Protein AF-A0A965EZE7-F1 (afdb_monomer)

Radius of gyration: 22.86 Å; Cα contacts (8 Å, |Δi|>4): 472; chains: 1; bounding box: 51×42×62 Å

Structure (mmCIF, N/CA/C/O backbone):
data_AF-A0A965EZE7-F1
#
_entry.id   AF-A0A965EZE7-F1
#
loop_
_atom_site.group_PDB
_atom_site.id
_atom_site.type_symbol
_atom_site.label_atom_id
_atom_site.label_alt_id
_atom_site.label_comp_id
_atom_site.label_asym_id
_atom_site.label_entity_id
_atom_site.label_seq_id
_atom_site.pdbx_PDB_ins_code
_atom_site.Cartn_x
_atom_site.Cartn_y
_atom_site.Cartn_z
_atom_site.occupancy
_atom_site.B_iso_or_equiv
_atom_site.auth_seq_id
_atom_site.auth_comp_id
_atom_site.auth_asym_id
_atom_site.auth_atom_id
_atom_site.pdbx_PDB_model_num
ATOM 1 N N . MET A 1 1 ? -30.183 -5.013 -21.263 1.00 55.22 1 MET A N 1
ATOM 2 C CA . MET A 1 1 ? -29.174 -6.096 -21.188 1.00 55.22 1 MET A CA 1
ATOM 3 C C . MET A 1 1 ? -27.905 -5.641 -21.892 1.00 55.22 1 MET A C 1
ATOM 5 O O . MET A 1 1 ? -28.008 -4.888 -22.852 1.00 55.22 1 MET A O 1
ATOM 9 N N . SER A 1 2 ? -26.733 -6.049 -21.399 1.00 70.88 2 SER A N 1
ATOM 10 C CA . SER A 1 2 ? -25.440 -5.760 -22.037 1.00 70.88 2 SER A CA 1
ATOM 11 C C . SER A 1 2 ? -25.379 -6.354 -23.449 1.00 70.88 2 SER A C 1
ATOM 13 O O . SER A 1 2 ? -25.877 -7.459 -23.657 1.00 70.88 2 SER A O 1
ATOM 15 N N . ARG A 1 3 ? -24.732 -5.670 -24.405 1.00 65.75 3 ARG A N 1
ATOM 16 C CA . ARG A 1 3 ? -24.494 -6.216 -25.759 1.00 65.75 3 ARG A CA 1
ATOM 17 C C . ARG A 1 3 ? -23.631 -7.486 -25.733 1.00 65.75 3 ARG A C 1
ATOM 19 O O . ARG A 1 3 ? -23.737 -8.304 -26.636 1.00 65.75 3 ARG A O 1
ATOM 26 N N . TYR A 1 4 ? -22.851 -7.684 -24.669 1.00 72.44 4 TYR A N 1
ATOM 27 C CA . TYR A 1 4 ? -22.053 -8.892 -24.448 1.00 72.44 4 TYR A CA 1
ATOM 28 C C . TYR A 1 4 ? -22.882 -10.111 -24.012 1.00 72.44 4 TYR A C 1
ATOM 30 O O . TYR A 1 4 ? -22.380 -11.226 -24.066 1.00 72.44 4 TYR A O 1
ATOM 38 N N . ALA A 1 5 ? -24.148 -9.935 -23.610 1.00 73.81 5 ALA A N 1
ATOM 39 C CA . ALA A 1 5 ? -24.995 -11.036 -23.135 1.00 73.81 5 ALA A CA 1
ATOM 40 C C . ALA A 1 5 ? -25.358 -12.061 -24.227 1.00 73.81 5 ALA A C 1
ATOM 42 O O . ALA A 1 5 ? -25.805 -13.155 -23.903 1.00 73.81 5 ALA A O 1
ATOM 43 N N . ALA A 1 6 ? -25.180 -11.707 -25.503 1.00 82.31 6 ALA A N 1
ATOM 44 C CA . ALA A 1 6 ? -25.389 -12.613 -26.630 1.00 82.31 6 ALA A CA 1
ATOM 45 C C . ALA A 1 6 ? -24.160 -13.489 -26.944 1.00 82.31 6 ALA A C 1
ATOM 47 O O . ALA A 1 6 ? -24.273 -14.407 -27.752 1.00 82.31 6 ALA A O 1
ATOM 48 N N . LEU A 1 7 ? -23.000 -13.207 -26.336 1.00 80.31 7 LEU A N 1
ATOM 49 C CA . LEU A 1 7 ? -21.7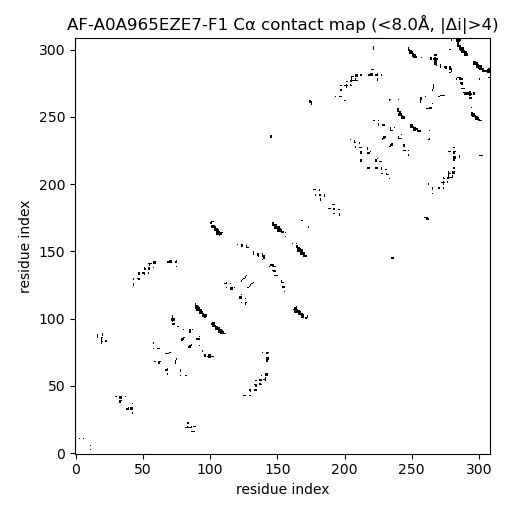67 -13.955 -26.571 1.00 80.31 7 LEU A CA 1
ATOM 50 C C . LEU A 1 7 ? -21.698 -15.191 -25.671 1.00 80.31 7 LEU A C 1
ATOM 52 O O . LEU A 1 7 ? -22.051 -15.154 -24.491 1.00 80.31 7 LEU A O 1
ATOM 56 N N . SER A 1 8 ? -21.184 -16.286 -26.221 1.00 87.00 8 SER A N 1
ATOM 57 C CA . SER A 1 8 ? -20.878 -17.495 -25.464 1.00 87.00 8 SER A CA 1
ATOM 58 C C . SER A 1 8 ? -19.695 -17.283 -24.513 1.00 87.00 8 SER A C 1
ATOM 60 O O . SER A 1 8 ? -18.849 -16.406 -24.700 1.00 87.00 8 SER A O 1
ATOM 62 N N . ARG A 1 9 ? -19.565 -18.159 -23.509 1.00 85.50 9 ARG A N 1
ATOM 63 C CA . ARG A 1 9 ? -18.417 -18.160 -22.586 1.00 85.50 9 ARG A CA 1
ATOM 64 C C . ARG A 1 9 ? -17.074 -18.258 -23.320 1.00 85.50 9 ARG A C 1
ATOM 66 O O . ARG A 1 9 ? -16.115 -17.620 -22.902 1.00 85.50 9 ARG A O 1
ATOM 73 N N . THR A 1 10 ? -16.997 -19.041 -24.396 1.00 87.50 10 THR A N 1
ATOM 74 C CA . THR A 1 10 ? -15.769 -19.205 -25.191 1.00 87.50 10 THR A CA 1
ATOM 75 C C . THR A 1 10 ? -15.407 -17.931 -25.947 1.00 87.50 10 THR A C 1
ATOM 77 O O . THR A 1 10 ? -14.231 -17.583 -26.017 1.00 87.50 10 THR A O 1
ATOM 80 N N . GLU A 1 11 ? -16.394 -17.216 -26.486 1.00 78.81 11 GLU A N 1
ATOM 81 C CA . GLU A 1 11 ? -16.169 -15.922 -27.142 1.00 78.81 11 GLU A CA 1
ATOM 82 C C . GLU A 1 11 ? -15.739 -14.862 -26.129 1.00 78.81 11 GLU A C 1
ATOM 84 O O . GLU A 1 11 ? -14.758 -14.162 -26.361 1.00 78.81 11 GLU A O 1
ATOM 89 N N . LEU A 1 12 ? -16.395 -14.805 -24.966 1.00 77.56 12 LEU A N 1
ATOM 90 C CA . LEU A 1 12 ? -16.017 -13.898 -23.881 1.00 77.56 12 LEU A CA 1
ATOM 91 C C . LEU A 1 12 ? -14.602 -14.182 -23.358 1.00 77.56 12 LEU A C 1
ATOM 93 O O . LEU A 1 12 ? -13.835 -13.247 -23.166 1.00 77.56 12 LEU A O 1
ATOM 97 N N . ALA A 1 13 ? -14.219 -15.451 -23.190 1.00 79.00 13 ALA A N 1
ATOM 98 C CA . ALA A 1 13 ? -12.878 -15.826 -22.732 1.00 79.00 13 ALA A CA 1
ATOM 99 C C . ALA A 1 13 ? -11.763 -15.420 -23.711 1.00 79.00 13 ALA A C 1
ATOM 101 O O . ALA A 1 13 ? -10.637 -15.190 -23.284 1.00 79.00 13 ALA A O 1
ATOM 102 N N . ARG A 1 14 ? -12.070 -15.322 -25.011 1.00 80.00 14 ARG A N 1
ATOM 103 C CA . ARG A 1 14 ? -11.142 -14.803 -26.030 1.00 80.00 14 ARG A CA 1
ATOM 104 C C . ARG A 1 14 ? -11.152 -13.278 -26.098 1.00 80.00 14 ARG A C 1
ATOM 106 O O . ARG A 1 14 ? -10.114 -12.680 -26.328 1.00 80.00 14 ARG A O 1
ATOM 113 N N . LEU A 1 15 ? -12.317 -12.661 -25.908 1.00 74.31 15 LEU A N 1
ATOM 114 C CA . LEU A 1 15 ? -12.505 -11.219 -26.046 1.00 74.31 15 LEU A CA 1
ATOM 115 C C . LEU A 1 15 ? -11.990 -10.428 -24.839 1.00 74.31 15 LEU A C 1
ATOM 117 O O . LEU A 1 15 ? -11.438 -9.350 -25.016 1.00 74.31 15 LEU A O 1
ATOM 121 N N . VAL A 1 16 ? -12.175 -10.933 -23.617 1.00 77.19 16 VAL A N 1
ATOM 122 C CA . VAL A 1 16 ? -11.782 -10.220 -22.389 1.00 77.19 16 VAL A CA 1
ATOM 123 C C . VAL A 1 16 ? -10.292 -9.850 -22.380 1.00 77.19 16 VAL A C 1
ATOM 125 O O . VAL A 1 16 ? -10.008 -8.679 -22.142 1.00 77.19 16 VAL A O 1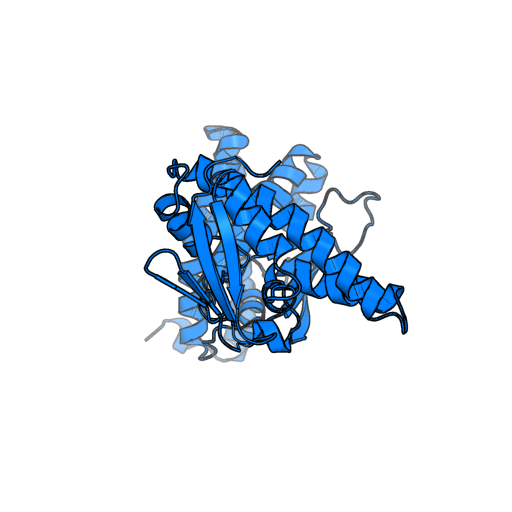
ATOM 128 N N . PRO A 1 17 ? -9.346 -10.756 -22.697 1.00 76.12 17 PRO A N 1
ATOM 129 C CA . PRO A 1 17 ? -7.930 -10.397 -22.771 1.00 76.12 17 PRO A CA 1
ATOM 130 C C . PRO A 1 17 ? -7.639 -9.273 -23.783 1.00 76.12 17 PRO A C 1
ATOM 132 O O . PRO A 1 17 ? -6.881 -8.357 -23.487 1.00 76.12 17 PRO A O 1
ATOM 135 N N . GLU A 1 18 ? -8.284 -9.289 -24.955 1.00 74.81 18 GLU A N 1
ATOM 136 C CA . GLU A 1 18 ? -8.152 -8.216 -25.957 1.00 74.81 18 GLU A CA 1
ATOM 137 C C . GLU A 1 18 ? -8.714 -6.878 -25.450 1.00 74.81 18 GLU A C 1
ATOM 139 O O . GLU A 1 18 ? -8.115 -5.827 -25.665 1.00 74.81 18 GLU A O 1
ATOM 144 N N . LEU A 1 19 ? -9.839 -6.899 -24.728 1.00 68.62 19 LEU A N 1
ATOM 145 C CA . LEU A 1 19 ? -10.418 -5.695 -24.125 1.00 68.62 19 LEU A CA 1
ATOM 146 C C . LEU A 1 19 ? -9.533 -5.100 -23.024 1.00 68.62 19 LEU A C 1
ATOM 148 O O . LEU A 1 19 ? -9.478 -3.878 -22.901 1.00 68.62 19 LEU A O 1
ATOM 152 N N . LEU A 1 20 ? -8.842 -5.936 -22.246 1.00 68.81 20 LEU A N 1
ATOM 153 C CA . LEU A 1 20 ? -7.874 -5.468 -21.252 1.00 68.81 20 LEU A CA 1
ATOM 154 C C . LEU A 1 20 ? -6.649 -4.848 -21.935 1.00 68.81 20 LEU A C 1
ATOM 156 O O . LEU A 1 20 ? -6.227 -3.754 -21.570 1.00 68.81 20 LEU A O 1
ATOM 160 N N . LEU A 1 21 ? -6.130 -5.497 -22.984 1.00 71.31 21 LEU A N 1
ATOM 161 C CA . LEU A 1 21 ? -4.988 -4.991 -23.749 1.00 71.31 21 LEU A CA 1
ATOM 162 C C . LEU A 1 21 ? -5.263 -3.617 -24.380 1.00 71.31 21 LEU A C 1
ATOM 164 O O . LEU A 1 21 ? -4.357 -2.790 -24.458 1.00 71.31 21 LEU A O 1
ATOM 168 N N . ILE A 1 22 ? -6.506 -3.336 -24.787 1.00 68.38 22 ILE A N 1
ATOM 169 C CA . ILE A 1 22 ? -6.882 -2.031 -25.354 1.00 68.38 22 ILE A CA 1
ATOM 170 C C . ILE A 1 22 ? -6.567 -0.868 -24.403 1.00 68.38 22 ILE A C 1
ATOM 172 O O . ILE A 1 22 ? -6.184 0.189 -24.896 1.00 68.38 22 ILE A O 1
ATOM 176 N N . GLY A 1 23 ? -6.651 -1.043 -23.079 1.00 67.25 23 GLY A N 1
ATOM 177 C CA . GLY A 1 23 ? -6.252 0.010 -22.136 1.00 67.25 23 GLY A CA 1
ATOM 178 C C . GLY A 1 23 ? -4.789 0.424 -22.299 1.00 67.25 23 GLY A C 1
ATOM 179 O O . GLY A 1 23 ? -4.493 1.606 -22.409 1.00 67.25 23 GLY A O 1
ATOM 180 N N . GLN A 1 24 ? -3.889 -0.549 -22.452 1.00 71.69 24 GLN A N 1
ATOM 181 C CA . GLN A 1 24 ? -2.468 -0.293 -22.720 1.00 71.69 24 GLN A CA 1
ATOM 182 C C . GLN A 1 24 ? -2.241 0.322 -24.111 1.00 71.69 24 GLN A C 1
ATOM 184 O O . GLN A 1 24 ? -1.371 1.172 -24.303 1.00 71.69 24 GLN A O 1
ATOM 189 N N . LEU A 1 25 ? -3.029 -0.093 -25.110 1.00 68.25 25 LEU A N 1
ATOM 190 C CA . LEU A 1 25 ? -2.928 0.455 -26.466 1.00 68.25 25 LEU A CA 1
ATOM 191 C C . LEU A 1 25 ? -3.379 1.919 -26.544 1.00 68.25 25 LEU A C 1
ATOM 193 O O . LEU A 1 25 ? -2.830 2.665 -27.357 1.00 68.25 25 LEU A O 1
ATOM 197 N N . ILE A 1 26 ? -4.340 2.333 -25.711 1.00 70.94 26 ILE A N 1
ATOM 198 C CA . ILE A 1 26 ? -4.765 3.734 -25.601 1.00 70.94 26 ILE A CA 1
ATOM 199 C C . ILE A 1 26 ? -3.570 4.593 -25.187 1.00 70.94 26 ILE A C 1
ATOM 201 O O . ILE A 1 26 ? -3.202 5.491 -25.947 1.00 70.94 26 ILE A O 1
ATOM 205 N N . ASP A 1 27 ? -2.891 4.248 -24.094 1.00 69.19 27 ASP A N 1
ATOM 206 C CA . ASP A 1 27 ? -1.710 4.979 -23.622 1.00 69.19 27 ASP A CA 1
ATOM 207 C C . ASP A 1 27 ? -0.595 4.997 -24.659 1.00 69.19 27 ASP A C 1
ATOM 209 O O . ASP A 1 27 ? -0.057 6.056 -24.993 1.00 69.19 27 ASP A O 1
ATOM 213 N N . ARG A 1 28 ? -0.290 3.840 -25.257 1.00 70.62 28 ARG A N 1
ATOM 214 C CA . ARG A 1 28 ? 0.741 3.747 -26.299 1.00 70.62 28 ARG A CA 1
ATOM 215 C C . ARG A 1 28 ? 0.434 4.643 -27.500 1.00 70.62 28 ARG A C 1
ATOM 217 O O . ARG A 1 28 ? 1.351 5.174 -28.124 1.00 70.62 28 ARG A O 1
ATOM 224 N N . SER A 1 29 ? -0.845 4.810 -27.829 1.00 71.69 29 SER A N 1
ATOM 225 C CA . SER A 1 29 ? -1.285 5.678 -28.920 1.00 71.69 29 SER A CA 1
ATOM 226 C C . SER A 1 29 ? -1.371 7.159 -28.532 1.00 71.69 29 SER A C 1
ATOM 228 O O . SER A 1 29 ? -1.231 8.008 -29.411 1.00 71.69 29 SER A O 1
ATOM 230 N N . GLY A 1 30 ? -1.587 7.471 -27.248 1.00 66.25 30 GLY A N 1
ATOM 231 C CA . GLY A 1 30 ? -1.870 8.815 -26.738 1.00 66.25 30 GLY A CA 1
ATOM 232 C C . GLY A 1 30 ? -0.659 9.551 -26.162 1.00 66.25 30 GLY A C 1
ATOM 233 O O . GLY A 1 30 ? -0.454 10.727 -26.464 1.00 66.25 30 GLY A O 1
ATOM 234 N N . MET A 1 31 ? 0.190 8.866 -25.390 1.00 77.25 31 MET A N 1
ATOM 235 C CA . MET A 1 31 ? 1.243 9.501 -24.585 1.00 77.25 31 MET A CA 1
ATOM 236 C C . MET A 1 31 ? 2.295 10.227 -25.433 1.00 77.25 31 MET A C 1
ATOM 238 O O . MET A 1 31 ? 2.795 11.277 -25.031 1.00 77.25 31 MET A O 1
ATOM 242 N N . ALA A 1 32 ? 2.585 9.745 -26.646 1.00 73.50 32 ALA A N 1
ATOM 243 C CA . ALA A 1 32 ? 3.480 10.438 -27.577 1.00 73.50 32 ALA A CA 1
ATOM 244 C C . ALA A 1 32 ? 2.959 11.835 -27.973 1.00 73.50 32 ALA A C 1
ATOM 246 O O . ALA A 1 32 ? 3.742 12.782 -28.076 1.00 73.50 32 ALA A O 1
ATOM 247 N N . TRP A 1 33 ? 1.640 11.990 -28.135 1.00 74.25 33 TRP A N 1
ATOM 248 C CA . TRP A 1 33 ? 1.015 13.284 -28.424 1.00 74.25 33 TRP A CA 1
ATOM 249 C C . TRP A 1 33 ? 1.017 14.198 -27.197 1.00 74.25 33 TRP A C 1
ATOM 251 O O . TRP A 1 33 ? 1.256 15.397 -27.338 1.00 74.25 33 TRP A O 1
ATOM 261 N N . CYS A 1 34 ? 0.836 13.643 -25.992 1.00 67.75 34 CYS A N 1
ATOM 262 C CA . CYS A 1 34 ? 0.983 14.388 -24.738 1.00 67.75 34 CYS A CA 1
ATOM 263 C C . CYS A 1 34 ? 2.410 14.927 -24.571 1.00 67.75 34 CYS A C 1
ATOM 265 O O . CYS A 1 34 ? 2.579 16.104 -24.261 1.00 67.75 34 CYS A O 1
ATOM 267 N N . ILE A 1 35 ? 3.434 14.113 -24.857 1.00 78.88 35 ILE A N 1
ATOM 268 C CA . ILE A 1 35 ? 4.835 14.562 -24.859 1.00 78.88 35 ILE A CA 1
ATOM 269 C C . ILE A 1 35 ? 5.031 15.691 -25.873 1.00 78.88 35 ILE A C 1
ATOM 271 O O . ILE A 1 35 ? 5.635 16.708 -25.538 1.00 78.88 35 ILE A O 1
ATOM 275 N N . GLN A 1 36 ? 4.528 15.533 -27.102 1.00 78.00 36 GLN A N 1
ATOM 276 C CA . GLN A 1 36 ? 4.680 16.546 -28.149 1.00 78.00 36 GLN A CA 1
ATOM 277 C C . GLN A 1 36 ? 4.030 17.884 -27.766 1.00 78.00 36 GLN A C 1
ATOM 279 O O . GLN A 1 36 ? 4.588 18.939 -28.064 1.00 78.00 36 GLN A O 1
ATOM 284 N N . ALA A 1 37 ? 2.856 17.847 -27.134 1.00 78.00 37 ALA A N 1
ATOM 285 C CA . ALA A 1 37 ? 2.086 19.040 -26.800 1.00 78.00 37 ALA A CA 1
ATOM 286 C C . ALA A 1 37 ? 2.532 19.713 -25.491 1.00 78.00 37 ALA A C 1
ATOM 288 O O . ALA A 1 37 ? 2.525 20.941 -25.410 1.00 78.00 37 ALA A O 1
ATOM 289 N N . PHE A 1 38 ? 2.907 18.928 -24.477 1.00 82.12 38 PHE A N 1
ATOM 290 C CA . PHE A 1 38 ? 3.070 19.405 -23.096 1.00 82.12 38 PHE A CA 1
ATOM 291 C C . PHE A 1 38 ? 4.427 19.059 -22.467 1.00 82.12 38 PHE A C 1
ATOM 293 O O . PHE A 1 38 ? 4.746 19.537 -21.380 1.00 82.12 38 PHE A O 1
ATOM 300 N N . GLY A 1 39 ? 5.253 18.266 -23.148 1.00 87.31 39 GLY A N 1
ATOM 301 C CA . GLY A 1 39 ? 6.518 17.774 -22.617 1.00 87.31 39 GLY A CA 1
ATOM 302 C C . GLY A 1 39 ? 6.360 16.539 -21.726 1.00 87.31 39 GLY A C 1
ATOM 303 O O . GLY A 1 39 ? 5.263 16.102 -21.380 1.00 87.31 39 GLY A O 1
ATOM 304 N N . ARG A 1 40 ? 7.501 15.942 -21.371 1.00 86.88 40 ARG A N 1
ATOM 305 C CA . ARG A 1 40 ? 7.574 14.661 -20.651 1.00 86.88 40 ARG A CA 1
ATOM 306 C C . ARG A 1 40 ? 6.983 14.734 -19.242 1.00 86.88 40 ARG A C 1
ATOM 308 O O . ARG A 1 40 ? 6.231 13.847 -18.863 1.00 86.88 40 ARG A O 1
ATOM 315 N N . ASP A 1 41 ? 7.331 15.767 -18.481 1.00 84.81 41 ASP A N 1
ATOM 316 C CA . ASP A 1 41 ? 6.941 15.866 -17.069 1.00 84.81 41 ASP A CA 1
ATOM 317 C C . ASP A 1 41 ? 5.419 16.009 -16.919 1.00 84.81 41 ASP A C 1
ATOM 319 O O . ASP A 1 41 ? 4.820 15.390 -16.041 1.00 84.81 41 ASP A O 1
ATOM 323 N N . GLU A 1 42 ? 4.775 16.755 -17.820 1.00 82.25 42 GLU A N 1
ATOM 324 C CA . GLU A 1 42 ? 3.318 16.895 -17.806 1.00 82.25 42 GLU A CA 1
ATOM 325 C C . GLU A 1 42 ? 2.617 15.633 -18.324 1.00 82.25 42 GLU A C 1
ATOM 327 O O . GLU A 1 42 ? 1.588 15.249 -17.779 1.00 82.25 42 GLU A O 1
ATOM 332 N N . MET A 1 43 ? 3.198 14.922 -19.299 1.00 87.75 43 MET A N 1
ATOM 333 C CA . MET A 1 43 ? 2.702 13.596 -19.693 1.00 87.75 43 MET A CA 1
ATOM 334 C C . MET A 1 43 ? 2.698 12.615 -18.509 1.00 87.75 43 MET A C 1
ATOM 336 O O . MET A 1 43 ? 1.701 11.928 -18.307 1.00 87.75 43 MET A O 1
ATOM 340 N N . VAL A 1 44 ? 3.752 12.599 -17.683 1.00 82.69 44 VAL A N 1
ATOM 341 C CA . VAL A 1 44 ? 3.803 11.759 -16.470 1.00 82.69 44 VAL A CA 1
ATOM 342 C C . VAL A 1 44 ? 2.673 12.117 -15.502 1.00 82.69 44 VAL A C 1
ATOM 344 O O . VAL A 1 44 ? 2.022 11.224 -14.965 1.00 82.69 44 VAL A O 1
ATOM 347 N N . ARG A 1 45 ? 2.392 13.410 -15.299 1.00 76.38 45 ARG A N 1
ATOM 348 C CA . ARG A 1 45 ? 1.282 13.852 -14.439 1.00 76.38 45 ARG A CA 1
ATOM 349 C C . ARG A 1 45 ? -0.081 13.439 -14.984 1.00 76.38 45 ARG A C 1
ATOM 351 O O . ARG A 1 45 ? -0.897 12.941 -14.215 1.00 76.38 45 ARG A O 1
ATOM 358 N N . ILE A 1 46 ? -0.297 13.594 -16.291 1.00 76.75 46 ILE A N 1
ATOM 359 C CA . ILE A 1 46 ? -1.518 13.139 -16.969 1.00 76.75 46 ILE A CA 1
ATOM 360 C C . ILE A 1 46 ? -1.712 11.636 -16.749 1.00 76.75 46 ILE A C 1
ATOM 362 O O . ILE A 1 46 ? -2.796 11.225 -16.347 1.00 76.75 46 ILE A O 1
ATOM 366 N N . ALA A 1 47 ? -0.658 10.834 -16.930 1.00 74.94 47 ALA A N 1
ATOM 367 C CA . ALA A 1 47 ? -0.717 9.393 -16.703 1.00 74.94 47 ALA A CA 1
ATOM 368 C C . ALA A 1 47 ? -1.064 9.053 -15.240 1.00 74.94 47 ALA A C 1
ATOM 370 O O . ALA A 1 47 ? -1.941 8.229 -14.996 1.00 74.94 47 ALA A O 1
ATOM 371 N N . ILE A 1 48 ? -0.446 9.719 -14.256 1.00 75.06 48 ILE A N 1
ATOM 372 C CA . ILE A 1 48 ? -0.783 9.526 -12.834 1.00 75.06 48 ILE A CA 1
ATOM 373 C C . ILE A 1 48 ? -2.266 9.827 -12.579 1.00 75.06 48 ILE A C 1
ATOM 375 O O . ILE A 1 48 ? -2.949 9.043 -11.924 1.00 75.06 48 ILE A O 1
ATOM 379 N N . GLU A 1 49 ? -2.772 10.956 -13.080 1.00 75.31 49 GLU A N 1
ATOM 380 C CA . GLU A 1 49 ? -4.161 11.378 -12.873 1.00 75.31 49 GLU A CA 1
ATOM 381 C C . GLU A 1 49 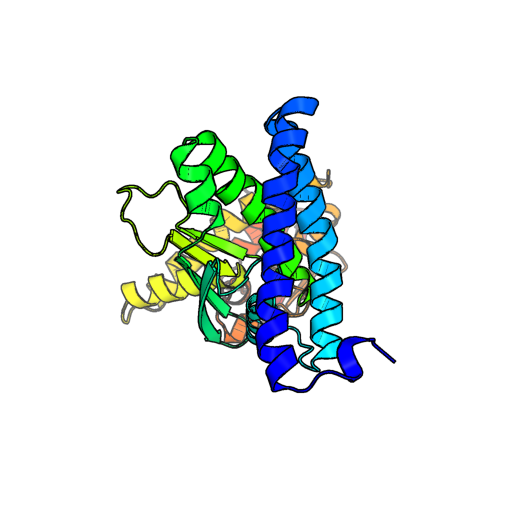? -5.163 10.425 -13.549 1.00 75.31 49 GLU A C 1
ATOM 383 O O . GLU A 1 49 ? -6.174 10.060 -12.941 1.00 75.31 49 GLU A O 1
ATOM 388 N N . GLU A 1 50 ? -4.874 9.987 -14.776 1.00 76.88 50 GLU A N 1
ATOM 389 C CA . GLU A 1 50 ? -5.689 9.035 -15.534 1.00 76.88 50 GLU A CA 1
ATOM 390 C C . GLU A 1 50 ? -5.803 7.687 -14.817 1.00 76.88 50 GLU A C 1
ATOM 392 O O . GLU A 1 50 ? -6.913 7.205 -14.550 1.00 76.88 50 GLU A O 1
ATOM 397 N N . TRP A 1 51 ? -4.665 7.093 -14.465 1.00 77.25 51 TRP A N 1
ATOM 398 C CA . TRP A 1 51 ? -4.624 5.777 -13.842 1.00 77.25 51 TRP A CA 1
ATOM 399 C C . TRP A 1 51 ? -5.157 5.820 -12.410 1.00 77.25 51 TRP A C 1
ATOM 401 O O . TRP A 1 51 ? -6.132 5.135 -12.102 1.00 77.25 51 TRP A O 1
ATOM 411 N N . ALA A 1 52 ? -4.640 6.698 -11.546 1.00 71.31 52 ALA A N 1
ATOM 412 C CA . ALA A 1 52 ? -5.103 6.778 -10.160 1.00 71.31 52 ALA A CA 1
ATOM 413 C C . ALA A 1 52 ? -6.586 7.186 -10.046 1.00 71.31 52 ALA A C 1
ATOM 415 O O . ALA A 1 52 ? -7.279 6.768 -9.113 1.00 71.31 52 ALA A O 1
ATOM 416 N N . GLY A 1 53 ? -7.100 7.981 -10.992 1.00 68.44 53 GLY A N 1
ATOM 417 C CA . GLY A 1 53 ? -8.509 8.367 -11.046 1.00 68.44 53 GLY A CA 1
ATOM 418 C C . GLY A 1 53 ? -9.436 7.249 -11.533 1.00 68.44 53 GLY A C 1
ATOM 419 O O . GLY A 1 53 ? -10.562 7.113 -11.040 1.00 68.44 53 GLY A O 1
ATOM 420 N N . SER A 1 54 ? -8.981 6.431 -12.485 1.00 69.88 54 SER A N 1
ATOM 421 C CA . SER A 1 54 ? -9.787 5.362 -13.083 1.00 69.88 54 SER A CA 1
ATOM 422 C C . SER A 1 54 ? -9.753 4.058 -12.277 1.00 69.88 54 SER A C 1
ATOM 424 O O . SER A 1 54 ? -10.813 3.429 -12.128 1.00 69.88 54 SER A O 1
ATOM 426 N N . SER A 1 55 ? -8.609 3.703 -11.673 1.00 77.62 55 SER A N 1
ATOM 427 C CA . SER A 1 55 ? -8.403 2.454 -10.922 1.00 77.62 55 SER A CA 1
ATOM 428 C C . SER A 1 55 ? -9.488 2.141 -9.898 1.00 77.62 55 SER A C 1
ATOM 430 O O . SER A 1 55 ? -10.090 1.060 -9.947 1.00 77.62 55 SER A O 1
ATOM 432 N N . PRO A 1 56 ? -9.873 3.075 -9.011 1.00 73.06 56 PRO A N 1
ATOM 433 C CA . PRO A 1 56 ? -10.881 2.774 -8.005 1.00 73.06 56 PRO A CA 1
ATOM 434 C C . PRO A 1 56 ? -12.281 2.538 -8.579 1.00 73.06 56 PRO A C 1
ATOM 436 O O . PRO A 1 56 ? -13.127 1.903 -7.937 1.00 73.06 56 PRO A O 1
ATOM 439 N N . ILE A 1 57 ? -12.562 3.074 -9.769 1.00 74.44 57 ILE A N 1
ATOM 440 C CA . ILE A 1 57 ? -13.872 2.977 -10.412 1.00 74.44 57 ILE A CA 1
ATOM 441 C C . ILE A 1 57 ? -14.053 1.585 -11.004 1.00 74.44 57 ILE A C 1
ATOM 443 O O . ILE A 1 57 ? -15.067 0.933 -10.726 1.00 74.44 57 ILE A O 1
ATOM 447 N N . TYR A 1 58 ? -13.103 1.129 -11.821 1.00 73.44 58 TYR A N 1
ATOM 448 C CA . TYR A 1 58 ? -13.234 -0.169 -12.470 1.00 73.44 58 TYR A CA 1
ATOM 449 C C . TYR A 1 58 ? -13.022 -1.324 -11.480 1.00 73.44 58 TYR A C 1
ATOM 451 O O . TYR A 1 58 ? -13.778 -2.294 -11.553 1.00 73.44 58 TYR A O 1
ATOM 459 N N . THR A 1 59 ? -12.144 -1.184 -10.475 1.00 82.69 59 THR A N 1
ATOM 460 C CA . THR A 1 59 ? -11.913 -2.215 -9.444 1.00 82.69 59 THR A CA 1
ATOM 461 C C . THR A 1 59 ? -13.191 -2.559 -8.682 1.00 82.69 59 THR A C 1
ATOM 463 O O . THR A 1 59 ? -13.612 -3.717 -8.651 1.00 82.69 59 THR A O 1
ATOM 466 N N . ARG A 1 60 ? -13.904 -1.555 -8.151 1.00 78.94 60 ARG A N 1
ATOM 467 C CA . ARG A 1 60 ? -15.172 -1.790 -7.433 1.00 78.94 60 ARG A CA 1
ATOM 468 C C . ARG A 1 60 ? -16.280 -2.332 -8.334 1.00 78.94 60 ARG A C 1
ATOM 470 O O . ARG A 1 60 ? -17.099 -3.138 -7.894 1.00 78.94 60 ARG A O 1
ATOM 477 N N . ARG A 1 61 ? -16.347 -1.882 -9.593 1.00 79.56 61 ARG A N 1
ATOM 478 C CA . ARG A 1 61 ? -17.339 -2.387 -10.559 1.00 79.56 61 ARG A CA 1
ATOM 479 C C . ARG A 1 61 ? -17.110 -3.862 -10.868 1.00 79.56 61 ARG A C 1
ATOM 481 O O . ARG A 1 61 ? -18.075 -4.618 -10.925 1.00 79.56 61 ARG A O 1
ATOM 488 N N . MET A 1 62 ? -15.854 -4.256 -11.036 1.00 85.56 62 MET A N 1
ATOM 489 C CA . MET A 1 62 ? -15.459 -5.623 -11.339 1.00 85.56 62 MET A CA 1
ATOM 490 C C . MET A 1 62 ? -15.713 -6.573 -10.167 1.00 85.56 62 MET A C 1
ATOM 492 O O . MET A 1 62 ? -16.321 -7.623 -10.369 1.00 85.56 62 MET A O 1
ATOM 496 N N . GLN A 1 63 ? -15.358 -6.162 -8.946 1.00 90.31 63 GLN A N 1
ATOM 497 C CA . GLN A 1 63 ? -15.662 -6.909 -7.719 1.00 90.31 63 GLN A CA 1
ATOM 498 C C . GLN A 1 63 ? -17.146 -7.247 -7.598 1.00 90.31 63 GLN A C 1
ATOM 500 O O . GLN A 1 63 ? -17.497 -8.413 -7.423 1.00 90.31 63 GLN A O 1
ATOM 505 N N . ARG A 1 64 ? -18.016 -6.246 -7.786 1.00 85.75 64 ARG A N 1
ATOM 506 C CA . ARG A 1 64 ? -19.478 -6.422 -7.790 1.00 85.75 64 ARG A CA 1
ATOM 507 C C . ARG A 1 64 ? -19.952 -7.339 -8.907 1.00 85.75 64 ARG A C 1
ATOM 509 O O . ARG A 1 64 ? -20.757 -8.236 -8.676 1.00 85.75 64 ARG A O 1
ATOM 516 N N . ALA A 1 65 ? -19.464 -7.111 -10.126 1.00 80.75 65 ALA A N 1
ATOM 517 C CA . ALA A 1 65 ? -19.893 -7.858 -11.306 1.00 80.75 65 ALA A CA 1
ATOM 518 C C . ALA A 1 65 ? -19.542 -9.351 -11.228 1.00 80.75 65 ALA A C 1
ATOM 520 O O . ALA A 1 65 ? -20.264 -10.177 -11.783 1.00 80.75 65 ALA A O 1
ATOM 521 N N . LEU A 1 66 ? -18.445 -9.690 -10.549 1.00 83.31 66 LEU A N 1
ATOM 522 C CA . LEU A 1 66 ? -17.933 -11.054 -10.420 1.00 83.31 66 LEU A CA 1
ATOM 523 C C . LEU A 1 66 ? -18.112 -11.635 -9.008 1.00 83.31 66 LEU A C 1
ATOM 525 O O . LEU A 1 66 ? -17.628 -12.733 -8.736 1.00 83.31 66 LEU A O 1
ATOM 529 N N . SER A 1 67 ? -18.798 -10.901 -8.127 1.00 90.75 67 SER A N 1
ATOM 530 C CA . SER A 1 67 ? -19.165 -11.309 -6.767 1.00 90.75 67 SER A CA 1
ATOM 531 C C . SER A 1 67 ? -17.983 -11.835 -5.944 1.00 90.75 67 SER A C 1
ATOM 533 O O . SER A 1 67 ? -18.048 -12.919 -5.366 1.00 90.75 67 SER A O 1
ATOM 535 N N . TYR A 1 68 ? -16.887 -11.073 -5.907 1.00 92.62 68 TYR A N 1
ATOM 536 C CA . TYR A 1 68 ? -15.715 -11.379 -5.072 1.00 92.62 68 TYR A CA 1
ATOM 537 C C . TYR A 1 68 ? -15.328 -10.233 -4.131 1.00 92.62 68 TYR A C 1
ATOM 539 O O . TYR A 1 68 ? -14.177 -10.133 -3.735 1.00 92.62 68 TYR A O 1
ATOM 547 N N . GLU A 1 69 ? -16.275 -9.359 -3.798 1.00 94.75 69 GLU A N 1
ATOM 548 C CA . GLU A 1 69 ? -16.067 -8.254 -2.856 1.00 94.75 69 GLU A CA 1
ATOM 549 C C . GLU A 1 69 ? -15.524 -8.755 -1.503 1.00 94.75 69 GLU A C 1
ATOM 551 O O . GLU A 1 69 ? -15.968 -9.780 -0.982 1.00 94.75 69 GLU A O 1
ATOM 556 N N . GLY A 1 70 ? -14.579 -8.010 -0.933 1.00 91.94 70 GLY A N 1
ATOM 557 C CA . GLY A 1 70 ? -13.861 -8.343 0.297 1.00 91.94 70 GLY A CA 1
ATOM 558 C C . GLY A 1 70 ? -12.916 -7.208 0.695 1.00 91.94 70 GLY A C 1
ATOM 559 O O . GLY A 1 70 ? -12.899 -6.163 0.045 1.00 91.94 70 GLY A O 1
ATOM 560 N N . ASP A 1 71 ? -12.150 -7.395 1.769 1.00 91.00 71 ASP A N 1
ATOM 561 C CA . ASP A 1 71 ? -11.266 -6.367 2.337 1.00 91.00 71 ASP A CA 1
ATOM 562 C C . ASP A 1 71 ? -9.799 -6.802 2.450 1.00 91.00 71 ASP A C 1
ATOM 564 O O . ASP A 1 71 ? -8.979 -6.089 3.024 1.00 91.00 71 ASP A O 1
ATOM 568 N N . ASP A 1 72 ? -9.454 -7.962 1.906 1.00 83.19 72 ASP A N 1
ATOM 569 C CA . ASP A 1 72 ? -8.200 -8.655 2.174 1.00 83.19 72 ASP A CA 1
ATOM 570 C C . ASP A 1 72 ? -7.267 -8.720 0.949 1.00 83.19 72 ASP A C 1
ATOM 572 O O . ASP A 1 72 ? -7.626 -8.316 -0.163 1.00 83.19 72 ASP A O 1
ATOM 576 N N . VAL A 1 73 ? -6.039 -9.215 1.142 1.00 85.50 73 VAL A N 1
ATOM 577 C CA . VAL A 1 73 ? -5.035 -9.270 0.066 1.00 85.50 73 VAL A CA 1
ATOM 578 C C . VAL A 1 73 ? -5.453 -10.219 -1.054 1.00 85.50 73 VAL A C 1
ATOM 580 O O . VAL A 1 73 ? -5.145 -9.986 -2.219 1.00 85.50 73 VAL A O 1
ATOM 583 N N . ILE A 1 74 ? -6.215 -11.264 -0.723 1.00 92.50 74 ILE A N 1
ATOM 584 C CA . ILE A 1 74 ? -6.745 -12.225 -1.692 1.00 92.50 74 ILE A CA 1
ATOM 585 C C . ILE A 1 74 ? -7.707 -11.503 -2.639 1.00 92.50 74 ILE A C 1
ATOM 587 O O . ILE A 1 74 ? -7.656 -11.706 -3.854 1.00 92.50 74 ILE A O 1
ATOM 591 N N . THR A 1 75 ? -8.546 -10.617 -2.100 1.00 94.94 75 THR A N 1
ATOM 592 C CA . THR A 1 75 ? -9.463 -9.779 -2.875 1.00 94.94 75 THR A CA 1
ATOM 593 C C . THR A 1 75 ? -8.708 -8.790 -3.760 1.00 94.94 75 THR A C 1
ATOM 595 O O . THR A 1 75 ? -9.032 -8.668 -4.945 1.00 94.94 75 THR A O 1
ATOM 598 N N . ILE A 1 76 ? -7.676 -8.128 -3.221 1.00 94.06 76 ILE A N 1
ATOM 599 C CA . ILE A 1 76 ? -6.817 -7.204 -3.980 1.00 94.06 76 ILE A CA 1
ATOM 600 C C . ILE A 1 76 ? -6.142 -7.945 -5.139 1.00 94.06 76 ILE A C 1
ATOM 602 O O . ILE A 1 76 ? -6.271 -7.534 -6.290 1.00 94.06 76 ILE A O 1
ATOM 606 N N . PHE A 1 77 ? -5.501 -9.084 -4.873 1.00 94.25 77 PHE A N 1
ATOM 607 C CA . PHE A 1 77 ? -4.785 -9.871 -5.881 1.00 94.25 77 PHE A CA 1
ATOM 608 C C . PHE A 1 77 ? -5.716 -10.472 -6.926 1.00 94.25 77 PHE A C 1
ATOM 610 O O . PHE A 1 77 ? -5.364 -10.554 -8.101 1.00 94.25 77 PHE A O 1
ATOM 617 N N . LYS A 1 78 ? -6.928 -10.869 -6.536 1.00 91.44 78 LYS A N 1
ATOM 618 C CA . LYS A 1 78 ? -7.954 -11.292 -7.492 1.00 91.44 78 LYS A CA 1
ATOM 619 C C . LYS A 1 78 ? -8.418 -10.134 -8.376 1.00 91.44 78 LYS A C 1
ATOM 621 O O . LYS A 1 78 ? -8.701 -10.353 -9.548 1.00 91.44 78 LYS A O 1
ATOM 626 N N . GLY A 1 79 ? -8.474 -8.918 -7.830 1.00 91.25 79 GLY A N 1
ATOM 627 C CA . GLY A 1 79 ? -8.719 -7.698 -8.596 1.00 91.25 79 GLY A CA 1
ATOM 628 C C . GLY A 1 79 ? -7.607 -7.406 -9.596 1.00 91.25 79 GLY A C 1
ATOM 629 O O . GLY A 1 79 ? -7.904 -7.244 -10.774 1.00 91.25 79 GLY A O 1
ATOM 630 N N . LEU A 1 80 ? -6.348 -7.431 -9.147 1.00 90.50 80 LEU A N 1
ATOM 631 C CA . LEU A 1 80 ? -5.176 -7.190 -9.993 1.00 90.50 80 LEU A CA 1
ATOM 632 C C . LEU A 1 80 ? -5.088 -8.176 -11.165 1.00 90.50 80 LEU A C 1
ATOM 634 O O . LEU A 1 80 ? -4.777 -7.765 -12.270 1.00 90.50 80 LEU A O 1
ATOM 638 N N . GLN A 1 81 ? -5.451 -9.448 -10.981 1.00 86.38 81 GLN A N 1
ATOM 639 C CA . GLN A 1 81 ? -5.492 -10.441 -12.073 1.00 86.38 81 GLN A CA 1
ATOM 640 C C . GLN A 1 81 ? -6.472 -10.109 -13.212 1.00 86.38 81 GLN A C 1
ATOM 642 O O . GLN A 1 81 ? -6.419 -10.728 -14.274 1.00 86.38 81 GLN A O 1
ATOM 647 N N . LEU A 1 82 ? -7.410 -9.195 -12.974 1.00 82.25 82 LEU A N 1
ATOM 648 C CA . LEU A 1 82 ? -8.458 -8.808 -13.915 1.00 82.25 82 LEU A CA 1
ATOM 649 C C . LEU A 1 82 ? -8.382 -7.312 -14.265 1.00 82.25 82 LEU A C 1
ATOM 651 O O . LEU A 1 82 ? -9.264 -6.786 -14.944 1.00 82.25 82 LEU A O 1
ATOM 655 N N . ASP A 1 83 ? -7.350 -6.630 -13.773 1.00 86.75 83 ASP A N 1
ATOM 656 C CA . ASP A 1 83 ? -7.131 -5.203 -13.940 1.00 86.75 83 ASP A CA 1
ATOM 657 C C . ASP A 1 83 ? -6.708 -4.889 -15.381 1.00 86.75 83 ASP A C 1
ATOM 659 O O . ASP A 1 83 ? -5.956 -5.634 -16.013 1.00 86.75 83 ASP A O 1
ATOM 663 N N . ILE A 1 84 ? -7.175 -3.758 -15.907 1.00 78.56 84 ILE A N 1
ATOM 664 C CA . ILE A 1 84 ? -6.779 -3.266 -17.233 1.00 78.56 84 ILE A CA 1
ATOM 665 C C . ILE A 1 84 ? -5.290 -2.878 -17.284 1.00 78.56 84 ILE A C 1
ATOM 667 O O . ILE A 1 84 ? -4.675 -2.879 -18.350 1.00 78.56 84 ILE A O 1
ATOM 671 N N . GLY A 1 85 ? -4.700 -2.597 -16.121 1.00 84.06 85 GLY A N 1
ATOM 672 C CA . GLY A 1 85 ? -3.274 -2.408 -15.902 1.00 84.06 85 GLY A CA 1
ATOM 673 C C . GLY A 1 85 ? -2.467 -3.706 -15.847 1.00 84.06 85 GLY A C 1
ATOM 674 O O . GLY A 1 85 ? -1.250 -3.626 -15.867 1.00 84.06 85 GLY A O 1
ATOM 675 N N . ALA A 1 86 ? -3.095 -4.888 -15.821 1.00 87.75 86 ALA A N 1
ATOM 676 C CA . ALA A 1 86 ? -2.409 -6.185 -15.766 1.00 87.75 86 ALA A CA 1
ATOM 677 C C . ALA A 1 86 ? -2.863 -7.181 -16.863 1.00 87.75 86 ALA A C 1
ATOM 679 O O . ALA A 1 86 ? -3.170 -8.340 -16.560 1.00 87.75 86 ALA A O 1
ATOM 680 N N . PRO A 1 87 ? -2.920 -6.786 -18.154 1.00 82.50 87 PRO A N 1
ATOM 681 C CA . PRO A 1 87 ? -3.367 -7.690 -19.204 1.00 82.50 87 PRO A CA 1
ATOM 682 C C . PRO A 1 87 ? -2.359 -8.836 -19.400 1.00 82.50 87 PRO A C 1
ATOM 684 O O . PRO A 1 87 ? -1.178 -8.574 -19.644 1.00 82.50 87 PRO A O 1
ATOM 687 N N . PRO A 1 88 ? -2.799 -10.108 -19.379 1.00 83.75 88 PRO A N 1
ATOM 688 C CA . PRO A 1 88 ? -1.899 -11.264 -19.336 1.00 83.75 88 PRO A CA 1
ATOM 689 C C . PRO A 1 88 ? -1.093 -11.477 -20.625 1.00 83.75 88 PRO A C 1
ATOM 691 O O . PRO A 1 88 ? -0.090 -12.184 -20.607 1.00 83.75 88 PRO A O 1
ATOM 694 N N . GLN A 1 89 ? -1.505 -10.891 -21.759 1.00 80.25 89 GLN A N 1
ATOM 695 C CA . GLN A 1 89 ? -0.693 -10.919 -22.985 1.00 80.25 89 GLN A CA 1
ATOM 696 C C . GLN A 1 89 ? 0.475 -9.919 -22.962 1.00 80.25 89 GLN A C 1
ATOM 698 O O . GLN A 1 89 ? 1.333 -9.979 -23.839 1.00 80.25 89 GLN A O 1
ATOM 703 N N . PHE A 1 90 ? 0.495 -8.983 -22.009 1.00 84.38 90 PHE A N 1
ATOM 704 C CA . PHE A 1 90 ? 1.453 -7.874 -21.957 1.00 84.38 90 PHE A CA 1
ATOM 705 C C . PHE A 1 90 ? 2.240 -7.822 -20.642 1.00 84.38 90 PHE A C 1
ATOM 707 O O . PHE A 1 90 ? 3.355 -7.306 -20.606 1.00 84.38 90 PHE A O 1
ATOM 714 N N . MET A 1 91 ? 1.681 -8.360 -19.558 1.00 9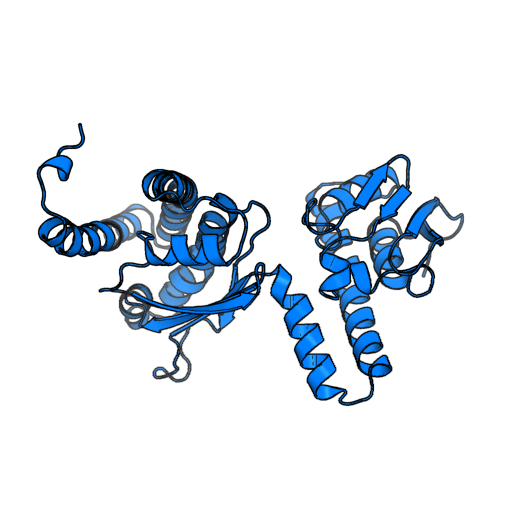1.06 91 MET A N 1
ATOM 715 C CA . MET A 1 91 ? 2.306 -8.414 -18.240 1.00 91.06 91 MET A CA 1
ATOM 716 C C . MET A 1 91 ? 2.150 -9.808 -17.636 1.00 91.06 91 MET A C 1
ATOM 718 O O . MET A 1 91 ? 1.092 -10.423 -17.747 1.00 91.06 91 MET A O 1
ATOM 722 N N . ASP A 1 92 ? 3.196 -10.291 -16.969 1.00 93.31 92 ASP A N 1
ATOM 723 C CA . ASP A 1 92 ? 3.207 -11.589 -16.291 1.00 93.31 92 ASP A CA 1
ATOM 724 C C . ASP A 1 92 ? 3.267 -11.396 -14.774 1.00 93.31 92 ASP A C 1
ATOM 726 O O . ASP A 1 92 ? 4.317 -11.567 -14.154 1.00 93.31 92 ASP A O 1
ATOM 730 N N . PHE A 1 93 ? 2.140 -10.982 -14.186 1.00 90.56 93 PHE A N 1
ATOM 731 C CA . PHE A 1 93 ? 2.003 -10.873 -12.736 1.00 90.56 93 PHE A CA 1
ATOM 732 C C . PHE A 1 93 ? 1.938 -12.258 -12.087 1.00 90.56 93 PHE A C 1
ATOM 734 O O . PHE A 1 93 ? 1.093 -13.100 -12.403 1.00 90.56 93 PHE A O 1
ATOM 741 N N . ARG A 1 94 ? 2.783 -12.449 -11.084 1.00 91.69 94 ARG A N 1
ATOM 742 C CA . ARG A 1 94 ? 2.830 -13.615 -10.212 1.00 91.69 94 ARG A CA 1
ATOM 743 C C . ARG A 1 94 ? 2.519 -13.170 -8.799 1.00 91.69 94 ARG A C 1
ATOM 745 O O . ARG A 1 94 ? 3.109 -12.208 -8.322 1.00 91.69 94 ARG A O 1
ATOM 752 N N . PHE A 1 95 ? 1.622 -13.882 -8.131 1.00 88.25 95 PHE A N 1
ATOM 753 C CA . PHE A 1 95 ? 1.146 -13.526 -6.799 1.00 88.25 95 PHE A CA 1
ATOM 754 C C . PHE A 1 95 ? 1.493 -14.627 -5.803 1.00 88.25 95 PHE A C 1
ATOM 756 O O . PHE A 1 95 ? 1.224 -15.803 -6.051 1.00 88.25 95 PHE A O 1
ATOM 763 N N . THR A 1 96 ? 2.015 -14.228 -4.651 1.00 85.25 96 THR A N 1
ATOM 764 C CA . THR A 1 96 ? 2.208 -15.085 -3.485 1.00 85.25 96 THR A CA 1
ATOM 765 C C . THR A 1 96 ? 1.361 -14.526 -2.359 1.00 85.25 96 THR A C 1
ATOM 767 O O . THR A 1 96 ? 1.600 -13.415 -1.896 1.00 85.25 96 THR A O 1
ATOM 770 N N . VAL A 1 97 ? 0.366 -15.288 -1.913 1.00 84.94 97 VAL A N 1
ATOM 771 C CA . VAL A 1 97 ? -0.388 -14.961 -0.700 1.00 84.94 97 VAL A CA 1
ATOM 772 C C . VAL A 1 97 ? 0.333 -15.609 0.470 1.00 84.94 97 VAL A C 1
ATOM 774 O O . VAL A 1 97 ? 0.469 -16.832 0.507 1.00 84.94 97 VAL A O 1
ATOM 777 N N . HIS A 1 98 ? 0.792 -14.790 1.407 1.00 71.25 98 HIS A N 1
ATOM 778 C CA . HIS A 1 98 ? 1.394 -15.270 2.647 1.00 71.25 98 HIS A CA 1
ATOM 779 C C . HIS A 1 98 ? 0.305 -15.556 3.681 1.00 71.25 98 HIS A C 1
ATOM 781 O O . HIS A 1 98 ? 0.308 -16.614 4.306 1.00 71.25 98 HIS A O 1
ATOM 787 N N . ASP A 1 99 ? -0.669 -14.650 3.799 1.00 69.88 99 ASP A N 1
ATOM 788 C CA . ASP A 1 99 ? -1.863 -14.800 4.633 1.00 69.88 99 ASP A CA 1
ATOM 789 C C . ASP A 1 99 ? -2.992 -13.861 4.161 1.00 69.88 99 ASP A C 1
ATOM 791 O O . ASP A 1 99 ? -2.950 -13.317 3.059 1.00 69.88 99 ASP A O 1
ATOM 795 N N . ARG A 1 100 ? -4.038 -13.680 4.978 1.00 79.00 100 ARG A N 1
ATOM 796 C CA . ARG A 1 100 ? -5.196 -12.845 4.635 1.00 79.00 100 ARG A CA 1
ATOM 797 C C . ARG A 1 100 ? -4.819 -11.389 4.332 1.00 79.00 100 ARG A C 1
ATOM 799 O O . ARG A 1 100 ? -5.420 -10.786 3.451 1.00 79.00 100 ARG A O 1
ATOM 806 N N . TRP A 1 101 ? -3.856 -10.802 5.024 1.00 75.06 101 TRP A N 1
ATOM 807 C CA . TRP A 1 101 ? -3.539 -9.372 4.914 1.00 75.06 101 TRP A CA 1
ATOM 808 C C . TRP A 1 101 ? -2.295 -9.100 4.082 1.00 75.06 101 TRP A C 1
ATOM 810 O O . TRP A 1 101 ? -1.977 -7.948 3.785 1.00 75.06 101 TRP A O 1
ATOM 820 N N . HIS A 1 102 ? -1.608 -10.165 3.690 1.00 64.50 102 HIS A N 1
ATOM 821 C CA . HIS A 1 102 ? -0.234 -10.097 3.267 1.00 64.50 102 HIS A CA 1
ATOM 822 C C . HIS A 1 102 ? 0.033 -10.941 2.034 1.00 64.50 102 HIS A C 1
ATOM 824 O O . HIS A 1 102 ? -0.204 -12.151 1.989 1.00 64.50 102 HIS A O 1
ATOM 830 N N . GLY A 1 103 ? 0.624 -10.298 1.044 1.00 79.62 103 GLY A N 1
ATOM 831 C CA . GLY A 1 103 ? 1.123 -10.972 -0.124 1.00 79.62 103 GLY A CA 1
ATOM 832 C C . GLY A 1 103 ? 2.153 -10.134 -0.843 1.00 79.62 103 GLY A C 1
ATOM 833 O O . GLY A 1 103 ? 2.357 -8.949 -0.568 1.00 79.62 103 GLY A O 1
ATOM 834 N N . GLU A 1 104 ? 2.780 -10.786 -1.798 1.00 87.50 104 GLU A N 1
ATOM 835 C CA . GLU A 1 104 ? 3.713 -10.178 -2.721 1.00 87.50 104 GLU A CA 1
ATOM 836 C C . GLU A 1 104 ? 3.233 -10.442 -4.132 1.00 87.50 104 GLU A C 1
ATOM 838 O O . GLU A 1 104 ? 2.656 -11.495 -4.425 1.00 87.50 104 GLU A O 1
ATOM 843 N N . PHE A 1 105 ? 3.525 -9.503 -5.018 1.00 92.19 105 PHE A N 1
ATOM 844 C CA . PHE A 1 105 ? 3.483 -9.790 -6.434 1.00 92.19 105 PHE A CA 1
ATOM 845 C C . PHE A 1 105 ? 4.784 -9.386 -7.101 1.00 92.19 105 PHE A C 1
ATOM 847 O O . PHE A 1 105 ? 5.468 -8.452 -6.684 1.00 92.19 105 PHE A O 1
ATOM 854 N N . HIS A 1 106 ? 5.136 -10.112 -8.146 1.00 93.12 106 HIS A N 1
ATOM 855 C CA . HIS A 1 106 ? 6.257 -9.782 -9.007 1.00 93.12 106 HIS A CA 1
ATOM 856 C C . HIS A 1 106 ? 5.856 -9.949 -10.460 1.00 93.12 106 HIS A C 1
ATOM 858 O O . HIS A 1 106 ? 4.897 -10.655 -10.767 1.00 93.12 106 HIS A O 1
ATOM 864 N N . LEU A 1 107 ? 6.582 -9.276 -11.345 1.00 94.38 107 LEU A N 1
ATOM 865 C CA . LEU A 1 107 ? 6.393 -9.412 -12.780 1.00 94.38 107 LEU A CA 1
ATOM 866 C C . LEU A 1 107 ? 7.611 -10.105 -13.371 1.00 94.38 107 LEU A C 1
ATOM 868 O O . LEU A 1 107 ? 8.689 -9.514 -13.410 1.00 94.38 107 LEU A O 1
ATOM 872 N N . ASP A 1 108 ? 7.442 -11.325 -13.873 1.00 90.25 108 ASP A N 1
ATOM 873 C CA . ASP A 1 108 ? 8.494 -11.990 -14.660 1.00 90.25 108 ASP A CA 1
ATOM 874 C C . ASP A 1 108 ? 8.695 -11.277 -16.006 1.00 90.25 108 ASP A C 1
ATOM 876 O O . ASP A 1 108 ? 9.791 -11.270 -16.567 1.00 90.25 108 ASP A O 1
ATOM 880 N N . HIS A 1 109 ? 7.633 -10.628 -16.494 1.00 92.94 109 HIS A N 1
ATOM 881 C CA . HIS A 1 109 ? 7.612 -9.824 -17.703 1.00 92.94 109 HIS A CA 1
ATOM 882 C C . HIS A 1 109 ? 6.702 -8.601 -17.529 1.00 92.94 109 HIS A C 1
ATOM 884 O O . HIS A 1 109 ? 5.580 -8.711 -17.037 1.00 92.94 109 HIS A O 1
ATOM 890 N N . CYS A 1 110 ? 7.167 -7.437 -17.982 1.00 93.56 110 CYS A N 1
ATOM 891 C CA . CYS A 1 110 ? 6.406 -6.187 -18.000 1.00 93.56 110 CYS A CA 1
ATOM 892 C C . CYS A 1 110 ? 6.606 -5.501 -19.353 1.00 93.56 110 CYS A C 1
ATOM 894 O O . CYS A 1 110 ? 7.679 -4.952 -19.610 1.00 93.56 110 CYS A O 1
ATOM 896 N N . GLY A 1 111 ? 5.587 -5.542 -20.212 1.00 90.25 111 GLY A N 1
ATOM 897 C CA . GLY A 1 111 ? 5.626 -4.911 -21.529 1.00 90.25 111 GLY A CA 1
ATOM 898 C C . GLY A 1 111 ? 5.802 -3.392 -21.457 1.00 90.25 111 GLY A C 1
ATOM 899 O O . GLY A 1 111 ? 6.570 -2.840 -22.239 1.00 90.25 111 GLY A O 1
ATOM 900 N N . ALA A 1 112 ? 5.188 -2.731 -20.466 1.00 89.50 112 ALA A N 1
ATOM 901 C CA . ALA A 1 112 ? 5.311 -1.284 -20.273 1.00 89.50 112 ALA A CA 1
ATOM 902 C C . ALA A 1 112 ? 6.763 -0.868 -19.989 1.00 89.50 112 ALA A C 1
ATOM 904 O O . ALA A 1 112 ? 7.260 0.081 -20.592 1.00 89.50 112 ALA A O 1
ATOM 905 N N . LEU A 1 113 ? 7.478 -1.625 -19.145 1.00 93.56 113 LEU A N 1
ATOM 906 C CA . LEU A 1 113 ? 8.915 -1.433 -18.938 1.00 93.56 113 LEU A CA 1
ATOM 907 C C . LEU A 1 113 ? 9.689 -1.618 -20.246 1.00 93.56 113 LEU A C 1
ATOM 909 O O . LEU A 1 113 ? 10.514 -0.776 -20.584 1.00 93.56 113 LEU A O 1
ATOM 913 N N . LEU A 1 114 ? 9.444 -2.708 -20.977 1.00 92.25 114 LEU A N 1
ATOM 914 C CA . LEU A 1 114 ? 10.193 -3.010 -22.201 1.00 92.25 114 LEU A CA 1
ATOM 915 C C . LEU A 1 114 ? 9.967 -1.984 -23.318 1.00 92.25 114 LEU A C 1
ATOM 917 O O . LEU A 1 114 ? 10.848 -1.804 -24.156 1.00 92.25 114 LEU A O 1
ATOM 921 N N . ASP A 1 115 ? 8.830 -1.291 -23.317 1.00 89.00 115 ASP A N 1
ATOM 922 C CA . ASP A 1 115 ? 8.574 -0.186 -24.239 1.00 89.00 115 ASP A CA 1
ATOM 923 C C . ASP A 1 115 ? 9.413 1.056 -23.917 1.00 89.00 115 ASP A C 1
ATOM 925 O O . ASP A 1 115 ? 9.896 1.726 -24.832 1.00 89.00 115 ASP A O 1
ATOM 929 N N . VAL A 1 116 ? 9.601 1.363 -22.630 1.00 88.31 116 VAL A N 1
ATOM 930 C CA . VAL A 1 116 ? 10.280 2.592 -22.187 1.00 88.31 116 VAL A CA 1
ATOM 931 C C . VAL A 1 116 ? 11.771 2.406 -21.913 1.00 88.31 116 VAL A C 1
ATOM 933 O O . VAL A 1 116 ? 12.530 3.372 -21.958 1.00 88.31 116 VAL A O 1
ATOM 936 N N . GLU A 1 117 ? 12.227 1.181 -21.655 1.00 90.75 117 GLU A N 1
ATOM 937 C CA . GLU A 1 117 ? 13.627 0.881 -21.341 1.00 90.75 117 GLU A CA 1
ATOM 938 C C . GLU A 1 117 ? 14.600 1.299 -22.464 1.00 90.75 117 GLU A C 1
ATOM 940 O O . GLU A 1 117 ? 15.601 1.954 -22.151 1.00 90.75 117 GLU A O 1
ATOM 945 N N . PRO A 1 118 ? 14.305 1.076 -23.765 1.00 91.31 118 PRO A N 1
ATOM 946 C CA . PRO A 1 118 ? 15.126 1.593 -24.865 1.00 91.31 118 PRO A CA 1
ATOM 947 C C . PRO A 1 118 ? 15.153 3.125 -24.959 1.00 91.31 118 PRO A C 1
ATOM 949 O O . PRO A 1 118 ? 16.044 3.684 -25.597 1.00 91.31 118 PRO A O 1
ATOM 952 N N . MET A 1 119 ? 14.181 3.811 -24.348 1.00 89.00 119 MET A N 1
ATOM 953 C CA . MET A 1 119 ? 14.065 5.275 -24.359 1.00 89.00 119 MET A CA 1
ATOM 954 C C . MET A 1 119 ? 14.940 5.942 -23.287 1.00 89.00 119 MET A C 1
ATOM 956 O O . MET A 1 119 ? 15.121 7.160 -23.314 1.00 89.00 119 MET A O 1
ATOM 960 N N . GLY A 1 120 ? 15.524 5.160 -22.373 1.00 90.69 120 GLY A N 1
ATOM 961 C CA . GLY A 1 120 ? 16.520 5.615 -21.408 1.00 90.69 120 GLY A CA 1
ATOM 962 C C . GLY A 1 120 ? 16.028 5.695 -19.956 1.00 90.69 120 GLY A C 1
ATOM 963 O O . GLY A 1 120 ? 14.836 5.563 -19.667 1.00 90.69 120 GLY A O 1
ATOM 964 N N . PRO A 1 121 ? 16.956 5.922 -19.008 1.00 90.69 121 PRO A N 1
ATOM 965 C CA . PRO A 1 121 ? 16.708 5.780 -17.570 1.00 90.69 121 PRO A CA 1
ATOM 966 C C . PRO A 1 121 ? 15.646 6.741 -17.023 1.00 90.69 121 PRO A C 1
ATOM 968 O O . PRO A 1 121 ? 14.932 6.388 -16.087 1.00 90.69 121 PRO A O 1
ATOM 971 N N . ASP A 1 122 ? 15.499 7.924 -17.616 1.00 89.88 122 ASP A N 1
ATOM 972 C CA . ASP A 1 122 ? 14.506 8.911 -17.185 1.00 89.88 122 ASP A CA 1
ATOM 973 C C . ASP A 1 122 ? 13.070 8.470 -17.499 1.00 89.88 122 ASP A C 1
ATOM 975 O O . ASP A 1 122 ? 12.152 8.765 -16.732 1.00 89.88 122 ASP A O 1
ATOM 979 N N . TYR A 1 123 ? 12.866 7.743 -18.602 1.00 88.88 123 TYR A N 1
ATOM 980 C CA . TYR A 1 123 ? 11.570 7.155 -18.948 1.00 88.88 123 TYR A CA 1
ATOM 981 C C . TYR A 1 123 ? 11.268 5.924 -18.091 1.00 88.88 123 TYR A C 1
ATOM 983 O O . TYR A 1 123 ? 10.143 5.770 -17.620 1.00 88.88 123 TYR A O 1
ATOM 991 N N . VAL A 1 124 ? 12.286 5.103 -17.809 1.00 93.31 124 VAL A N 1
ATOM 992 C CA . VAL A 1 124 ? 12.174 3.986 -16.857 1.00 93.31 124 VAL A CA 1
ATOM 993 C C . VAL A 1 124 ? 11.762 4.492 -15.478 1.00 93.31 124 VAL A C 1
ATOM 995 O O . VAL A 1 124 ? 10.846 3.940 -14.875 1.00 93.31 124 VAL A O 1
ATOM 998 N N . ARG A 1 125 ? 12.392 5.569 -14.992 1.00 92.31 125 ARG A N 1
ATOM 999 C CA . ARG A 1 125 ? 12.035 6.177 -13.709 1.00 92.31 125 ARG A CA 1
ATOM 1000 C C . ARG A 1 125 ? 10.594 6.693 -13.710 1.00 92.31 125 ARG A C 1
ATOM 1002 O O . ARG A 1 125 ? 9.850 6.368 -12.791 1.00 92.31 125 ARG A O 1
ATOM 1009 N N . GLY A 1 126 ? 10.207 7.441 -14.745 1.00 87.25 126 GLY A N 1
ATOM 1010 C CA . GLY A 1 126 ? 8.849 7.978 -14.866 1.00 87.25 126 GLY A CA 1
ATOM 1011 C C . GLY A 1 126 ? 7.783 6.884 -14.792 1.00 87.25 126 GLY A C 1
ATOM 1012 O O . GLY A 1 126 ? 6.855 6.984 -13.999 1.00 87.25 126 GLY A O 1
ATOM 1013 N N . MET A 1 127 ? 7.962 5.801 -15.551 1.00 90.69 127 MET A N 1
ATOM 1014 C CA . MET A 1 127 ? 7.039 4.664 -15.543 1.00 90.69 127 MET A CA 1
ATOM 1015 C C . MET A 1 127 ? 7.065 3.904 -14.208 1.00 90.69 127 MET A C 1
ATOM 1017 O O . MET A 1 127 ? 6.060 3.825 -13.510 1.00 90.69 127 MET A O 1
ATOM 1021 N N . CYS A 1 128 ? 8.230 3.379 -13.823 1.00 93.31 128 CYS A N 1
ATOM 1022 C CA . CYS A 1 128 ? 8.339 2.366 -12.766 1.00 93.31 128 CYS A CA 1
ATOM 1023 C C . CYS A 1 128 ? 8.393 2.938 -11.340 1.00 93.31 128 CYS A C 1
ATOM 1025 O O . CYS A 1 128 ? 8.453 2.189 -10.366 1.00 93.31 128 CYS A O 1
ATOM 1027 N N . HIS A 1 129 ? 8.491 4.262 -11.200 1.00 90.81 129 HIS A N 1
ATOM 1028 C CA . HIS A 1 129 ? 8.542 4.929 -9.900 1.00 90.81 129 HIS A CA 1
ATOM 1029 C C . HIS A 1 129 ? 7.432 5.957 -9.787 1.00 90.81 129 HIS A C 1
ATOM 1031 O O . HIS A 1 129 ? 6.656 5.912 -8.841 1.00 90.81 129 HIS A O 1
ATOM 1037 N N . ASP A 1 130 ? 7.379 6.894 -10.730 1.00 88.06 130 ASP A N 1
ATOM 1038 C CA . ASP A 1 130 ? 6.533 8.070 -10.564 1.00 88.06 130 ASP A CA 1
ATOM 1039 C C . ASP A 1 130 ? 5.059 7.744 -10.884 1.00 88.06 130 ASP A C 1
ATOM 1041 O O . ASP A 1 130 ? 4.170 8.241 -10.195 1.00 88.06 130 ASP A O 1
ATOM 1045 N N . ILE A 1 131 ? 4.798 6.867 -11.865 1.00 83.88 131 ILE A N 1
ATOM 1046 C CA . ILE A 1 131 ? 3.448 6.410 -12.246 1.00 83.88 131 ILE A CA 1
ATOM 1047 C C . ILE A 1 131 ? 3.010 5.180 -11.436 1.00 83.88 131 ILE A C 1
ATOM 1049 O O . ILE A 1 131 ? 1.913 5.179 -10.872 1.00 83.88 131 ILE A O 1
ATOM 1053 N N . GLU A 1 132 ? 3.841 4.135 -11.371 1.00 88.88 132 GLU A N 1
ATOM 1054 C CA . GLU A 1 132 ? 3.466 2.853 -10.751 1.00 88.88 132 GLU A CA 1
ATOM 1055 C C . GLU A 1 132 ? 3.207 2.958 -9.236 1.00 88.88 132 GLU A C 1
ATOM 1057 O O . GLU A 1 132 ? 2.184 2.449 -8.774 1.00 88.88 132 GLU A O 1
ATOM 1062 N N . ASP A 1 133 ? 4.057 3.657 -8.465 1.00 84.31 133 ASP A N 1
ATOM 1063 C CA . ASP A 1 133 ? 3.906 3.770 -7.000 1.00 84.31 133 ASP A CA 1
ATOM 1064 C C . ASP A 1 133 ? 2.504 4.286 -6.587 1.00 84.31 133 ASP A C 1
ATOM 1066 O O . ASP A 1 133 ? 1.813 3.594 -5.830 1.00 84.31 133 ASP A O 1
ATOM 1070 N N . PRO A 1 134 ? 2.034 5.466 -7.052 1.00 77.19 134 PRO A N 1
ATOM 1071 C CA . PRO A 1 134 ? 0.717 5.970 -6.664 1.00 77.19 134 PRO A CA 1
ATOM 1072 C C . PRO A 1 134 ? -0.440 5.185 -7.295 1.00 77.19 134 PRO A C 1
ATOM 1074 O O . PRO A 1 134 ? -1.522 5.126 -6.710 1.00 77.19 134 PRO A O 1
ATOM 1077 N N . THR A 1 135 ? -0.237 4.579 -8.468 1.00 79.69 135 THR A N 1
ATOM 1078 C CA . THR A 1 135 ? -1.292 3.832 -9.168 1.00 79.69 135 THR A CA 1
ATOM 1079 C C . THR A 1 135 ? -1.593 2.510 -8.477 1.00 79.69 135 THR A C 1
ATOM 1081 O O . THR A 1 135 ? -2.764 2.186 -8.269 1.00 79.69 135 THR A O 1
ATOM 1084 N N . PHE A 1 136 ? -0.566 1.763 -8.060 1.00 89.06 136 PHE A N 1
ATOM 1085 C CA . PHE A 1 136 ? -0.778 0.531 -7.305 1.00 89.06 136 PHE A CA 1
ATOM 1086 C C . PHE A 1 136 ? -1.495 0.811 -5.979 1.00 89.06 136 PHE A C 1
ATOM 1088 O O . PHE A 1 136 ? -2.462 0.113 -5.659 1.00 89.06 136 PHE A O 1
ATOM 1095 N N . ASP A 1 137 ? -1.109 1.875 -5.263 1.00 82.00 137 ASP A N 1
ATOM 1096 C CA . ASP A 1 137 ? -1.832 2.333 -4.069 1.00 82.00 137 ASP A CA 1
ATOM 1097 C C . ASP A 1 137 ? -3.300 2.636 -4.392 1.00 82.00 137 ASP A C 1
ATOM 1099 O O . ASP A 1 137 ? -4.193 2.119 -3.721 1.00 82.00 137 ASP A O 1
ATOM 1103 N N . ALA A 1 138 ? -3.574 3.416 -5.444 1.00 73.56 138 ALA A N 1
ATOM 1104 C CA . ALA A 1 138 ? -4.933 3.771 -5.854 1.00 73.56 138 ALA A CA 1
ATOM 1105 C C . ALA A 1 138 ? -5.803 2.537 -6.169 1.00 73.56 138 ALA A C 1
ATOM 1107 O O . ALA A 1 138 ? -6.981 2.486 -5.793 1.00 73.56 138 ALA A O 1
ATOM 1108 N N . THR A 1 139 ? -5.230 1.520 -6.816 1.00 84.69 139 THR A N 1
ATOM 1109 C CA . THR A 1 139 ? -5.914 0.250 -7.084 1.00 84.69 139 THR A CA 1
ATOM 1110 C C . THR A 1 139 ? -6.215 -0.509 -5.791 1.00 84.69 139 THR A C 1
ATOM 1112 O O . THR A 1 139 ? -7.355 -0.935 -5.577 1.00 84.69 139 THR A O 1
ATOM 1115 N N . ALA A 1 140 ? -5.231 -0.653 -4.901 1.00 86.06 140 ALA A N 1
ATOM 1116 C CA . ALA A 1 140 ? -5.380 -1.415 -3.664 1.00 86.06 140 ALA A CA 1
ATOM 1117 C C . ALA A 1 140 ? -6.398 -0.766 -2.704 1.00 86.06 140 ALA A C 1
ATOM 1119 O O . ALA A 1 140 ? -7.286 -1.452 -2.176 1.00 86.06 140 ALA A O 1
ATOM 1120 N N . VAL A 1 141 ? -6.366 0.569 -2.562 1.00 81.81 141 VAL A N 1
ATOM 1121 C CA . VAL A 1 141 ? -7.276 1.309 -1.664 1.00 81.81 141 VAL A CA 1
ATOM 1122 C C . VAL A 1 141 ? -8.744 1.245 -2.074 1.00 81.81 141 VAL A C 1
ATOM 1124 O O . VAL A 1 141 ? -9.636 1.456 -1.251 1.00 81.81 141 VAL A O 1
ATOM 1127 N N . ALA A 1 142 ? -9.022 0.915 -3.336 1.00 81.12 142 ALA A N 1
ATOM 1128 C CA . ALA A 1 142 ? -10.379 0.706 -3.820 1.00 81.12 142 ALA A CA 1
ATOM 1129 C C . ALA A 1 142 ? -11.065 -0.508 -3.179 1.00 81.12 142 ALA A C 1
ATOM 1131 O O . ALA A 1 142 ? -12.293 -0.502 -3.051 1.00 81.12 142 ALA A O 1
ATOM 1132 N N . THR A 1 143 ? -10.268 -1.512 -2.801 1.00 88.50 143 THR A N 1
ATOM 1133 C CA . THR A 1 143 ? -10.692 -2.739 -2.114 1.00 88.50 143 THR A CA 1
ATOM 1134 C C . THR A 1 143 ? -10.628 -2.554 -0.607 1.00 88.50 143 THR A C 1
ATOM 1136 O O . THR A 1 143 ? -11.598 -2.802 0.102 1.00 88.50 143 THR A O 1
ATOM 1139 N N . ASN A 1 144 ? -9.489 -2.068 -0.118 1.00 82.88 144 ASN A N 1
ATOM 1140 C CA . ASN A 1 144 ? -9.274 -1.821 1.293 1.00 82.88 144 ASN A CA 1
ATOM 1141 C C . ASN A 1 144 ? -8.573 -0.471 1.452 1.00 82.88 144 ASN A C 1
ATOM 1143 O O . ASN A 1 144 ? -7.396 -0.394 1.115 1.00 82.88 144 ASN A O 1
ATOM 1147 N N . PRO A 1 145 ? -9.213 0.560 2.043 1.00 74.56 145 PRO A N 1
ATOM 1148 C CA . PRO A 1 145 ? -8.648 1.913 2.162 1.00 74.56 145 PRO A CA 1
ATOM 1149 C C . PRO A 1 145 ? -7.340 1.992 2.972 1.00 74.56 145 PRO A C 1
ATOM 1151 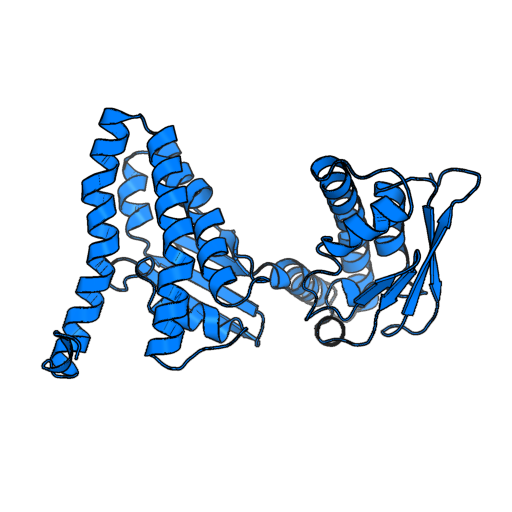O O . PRO A 1 145 ? -6.782 3.069 3.155 1.00 74.56 145 PRO A O 1
ATOM 1154 N N . LYS A 1 146 ? -6.886 0.856 3.500 1.00 61.81 146 LYS A N 1
ATOM 1155 C CA . LYS A 1 146 ? -5.725 0.662 4.360 1.00 61.81 146 LYS A CA 1
ATOM 1156 C C . LYS A 1 146 ? -4.563 -0.041 3.653 1.00 61.81 146 LYS A C 1
ATOM 1158 O O . LYS A 1 146 ? -3.489 -0.143 4.244 1.00 61.81 146 LYS A O 1
ATOM 1163 N N . ALA A 1 147 ? -4.800 -0.584 2.461 1.00 73.50 147 ALA A N 1
ATOM 1164 C CA . ALA A 1 147 ? -3.785 -1.248 1.657 1.00 73.50 147 ALA A CA 1
ATOM 1165 C C . ALA A 1 147 ? -2.776 -0.229 1.111 1.00 73.50 147 ALA A C 1
ATOM 1167 O O . ALA A 1 147 ? -3.087 0.958 0.994 1.00 73.50 147 ALA A O 1
ATOM 1168 N N . GLN A 1 148 ? -1.556 -0.680 0.846 1.00 77.62 148 GLN A N 1
ATOM 1169 C CA . GLN A 1 148 ? -0.437 0.178 0.468 1.00 77.62 148 GLN A CA 1
ATOM 1170 C C . GLN A 1 148 ? 0.598 -0.661 -0.266 1.00 77.62 148 GLN A C 1
ATOM 1172 O O . GLN A 1 148 ? 1.214 -1.494 0.366 1.00 77.62 148 GLN A O 1
ATOM 1177 N N . VAL A 1 149 ? 0.923 -0.400 -1.518 1.00 82.88 149 VAL A N 1
ATOM 1178 C CA . VAL A 1 149 ? 1.842 -1.208 -2.322 1.00 82.88 149 VAL A CA 1
ATOM 1179 C C . VAL A 1 149 ? 3.224 -0.564 -2.351 1.00 82.88 149 VAL A C 1
ATOM 1181 O O . VAL A 1 149 ? 3.373 0.613 -2.670 1.00 82.88 149 VAL A O 1
ATOM 1184 N N . ARG A 1 150 ? 4.279 -1.304 -2.015 1.00 88.75 150 ARG A N 1
ATOM 1185 C CA . ARG A 1 150 ? 5.661 -0.804 -1.997 1.00 88.75 150 ARG A CA 1
ATOM 1186 C C . ARG A 1 150 ? 6.612 -1.706 -2.745 1.00 88.75 150 ARG A C 1
ATOM 1188 O O . ARG A 1 150 ? 6.503 -2.923 -2.631 1.00 88.75 150 ARG A O 1
ATOM 1195 N N . PRO A 1 151 ? 7.602 -1.129 -3.432 1.00 84.12 151 PRO A N 1
ATOM 1196 C CA . PRO A 1 151 ? 8.561 -1.914 -4.181 1.00 84.12 151 PRO A CA 1
ATOM 1197 C C . PRO A 1 151 ? 9.528 -2.628 -3.229 1.00 84.12 151 PRO A C 1
ATOM 1199 O O . PRO A 1 151 ? 10.189 -2.000 -2.402 1.00 84.12 151 PRO A O 1
ATOM 1202 N N . ILE A 1 152 ? 9.664 -3.940 -3.403 1.00 78.75 152 ILE A N 1
ATOM 1203 C CA . ILE A 1 152 ? 10.812 -4.731 -2.937 1.00 78.75 152 ILE A CA 1
ATOM 1204 C C . ILE A 1 152 ? 11.976 -4.521 -3.914 1.00 78.75 152 ILE A C 1
ATOM 1206 O O . ILE A 1 152 ? 13.127 -4.324 -3.522 1.00 78.75 152 ILE A O 1
ATOM 1210 N N . HIS A 1 153 ? 11.666 -4.541 -5.210 1.00 83.88 153 HIS A N 1
ATOM 1211 C CA . HIS A 1 153 ? 12.587 -4.255 -6.298 1.00 83.88 153 HIS A CA 1
ATOM 1212 C C . HIS A 1 153 ? 11.834 -3.596 -7.453 1.00 83.88 153 HIS A C 1
ATOM 1214 O O . HIS A 1 153 ? 10.746 -4.024 -7.816 1.00 83.88 153 HIS A O 1
ATOM 1220 N N . ARG A 1 154 ? 12.449 -2.592 -8.075 1.00 88.00 154 ARG A N 1
ATOM 1221 C CA . ARG A 1 154 ? 11.974 -1.985 -9.317 1.00 88.00 154 ARG A CA 1
ATOM 1222 C C . ARG A 1 154 ? 13.148 -1.650 -10.247 1.00 88.00 154 ARG A C 1
ATOM 1224 O O . ARG A 1 154 ? 14.282 -1.568 -9.752 1.00 88.00 154 ARG A O 1
ATOM 1231 N N . PRO A 1 155 ? 12.892 -1.473 -11.554 1.00 90.81 155 PRO A N 1
ATOM 1232 C CA . PRO A 1 155 ? 13.869 -1.008 -12.534 1.00 90.81 155 PRO A CA 1
ATOM 1233 C C . PRO A 1 155 ? 14.569 0.300 -12.112 1.00 90.81 155 PRO A C 1
ATOM 1235 O O . PRO A 1 155 ? 14.085 0.985 -11.215 1.00 90.81 155 PRO A O 1
ATOM 1238 N N . PRO A 1 156 ? 15.713 0.672 -12.713 1.00 88.00 156 PRO A N 1
ATOM 1239 C CA . PRO A 1 156 ? 16.366 0.040 -13.859 1.00 88.00 156 PRO A CA 1
ATOM 1240 C C . PRO A 1 156 ? 16.898 -1.363 -13.553 1.00 88.00 156 PRO A C 1
ATOM 1242 O O . PRO A 1 156 ? 17.373 -1.653 -12.451 1.00 88.00 156 PRO A O 1
ATOM 1245 N N . ARG A 1 157 ? 16.831 -2.245 -14.553 1.00 86.19 157 ARG A N 1
ATOM 1246 C CA . ARG A 1 157 ? 17.359 -3.606 -14.449 1.00 86.19 157 ARG A CA 1
ATOM 1247 C C . ARG A 1 157 ? 18.877 -3.548 -14.614 1.00 86.19 157 ARG A C 1
ATOM 1249 O O . ARG A 1 157 ? 19.396 -3.322 -15.703 1.00 86.19 157 ARG A O 1
ATOM 1256 N N . LEU A 1 158 ? 19.590 -3.680 -13.497 1.00 80.38 158 LEU A N 1
ATOM 1257 C CA . LEU A 1 158 ? 21.050 -3.757 -13.451 1.00 80.38 158 LEU A CA 1
ATOM 1258 C C . LEU A 1 158 ? 21.455 -5.076 -12.774 1.00 80.38 158 LEU A C 1
ATOM 1260 O O . LEU A 1 158 ? 21.245 -5.202 -11.561 1.00 80.38 158 LEU A O 1
ATOM 1264 N N . PRO A 1 159 ? 22.024 -6.048 -13.514 1.00 82.75 159 PRO A N 1
ATOM 1265 C CA . PRO A 1 159 ? 22.205 -6.087 -14.979 1.00 82.75 159 PRO A CA 1
ATOM 1266 C C . PRO A 1 159 ? 20.876 -6.132 -15.768 1.00 82.75 159 PRO A C 1
ATOM 1268 O O . PRO A 1 159 ? 19.822 -6.412 -15.200 1.00 82.75 159 PRO A O 1
ATOM 1271 N N . ALA A 1 160 ? 20.918 -5.830 -17.074 1.00 80.56 160 ALA A N 1
ATOM 1272 C CA . ALA A 1 160 ? 19.736 -5.699 -17.946 1.00 80.56 160 ALA A CA 1
ATOM 1273 C C . ALA A 1 160 ? 18.994 -7.024 -18.225 1.00 80.56 160 ALA A C 1
ATOM 1275 O O . ALA A 1 160 ? 18.035 -7.055 -18.987 1.00 80.56 160 ALA A O 1
ATOM 1276 N N . ASP A 1 161 ? 19.429 -8.129 -17.633 1.00 82.69 161 ASP A N 1
ATOM 1277 C CA . ASP A 1 161 ? 18.775 -9.438 -17.618 1.00 82.69 161 ASP A CA 1
ATOM 1278 C C . ASP A 1 161 ? 18.193 -9.783 -16.234 1.00 82.69 161 ASP A C 1
ATOM 1280 O O . ASP A 1 161 ? 17.683 -10.884 -16.035 1.00 82.69 161 ASP A O 1
ATOM 1284 N N . ARG A 1 162 ? 18.225 -8.844 -15.274 1.00 84.12 162 ARG A N 1
ATOM 1285 C CA . ARG A 1 162 ? 17.641 -9.036 -13.943 1.00 84.12 162 ARG A CA 1
ATOM 1286 C C . ARG A 1 162 ? 16.160 -9.410 -14.050 1.00 84.12 162 ARG A C 1
ATOM 1288 O O . ARG A 1 162 ? 15.386 -8.733 -14.729 1.00 84.12 162 ARG A O 1
ATOM 1295 N N . SER A 1 163 ? 15.803 -10.475 -13.335 1.00 83.50 163 SER A N 1
ATOM 1296 C CA . SER A 1 163 ? 14.453 -11.015 -13.200 1.00 83.50 163 SER A CA 1
ATOM 1297 C C . SER A 1 163 ? 14.154 -11.305 -11.716 1.00 83.50 163 SER A C 1
ATOM 1299 O O . SER A 1 163 ? 15.086 -11.675 -10.988 1.00 83.50 163 SER A O 1
ATOM 1301 N N . PRO A 1 164 ? 12.910 -11.119 -11.233 1.00 86.62 164 PRO A N 1
ATOM 1302 C CA . PRO A 1 164 ? 11.767 -10.537 -11.952 1.00 86.62 164 PRO A CA 1
ATOM 1303 C C . PRO A 1 164 ? 12.005 -9.062 -12.325 1.00 86.62 164 PRO A C 1
ATOM 1305 O O . PRO A 1 164 ? 12.870 -8.407 -11.739 1.00 86.62 164 PRO A O 1
ATOM 1308 N N . HIS A 1 165 ? 11.267 -8.538 -13.312 1.00 92.12 165 HIS A N 1
ATOM 1309 C CA . HIS A 1 165 ? 11.362 -7.139 -13.762 1.00 92.12 165 HIS A CA 1
ATOM 1310 C C . HIS A 1 165 ? 11.102 -6.153 -12.612 1.00 92.12 165 HIS A C 1
ATOM 1312 O O . HIS A 1 165 ? 11.801 -5.148 -12.488 1.00 92.12 165 HIS A O 1
ATOM 1318 N N . CYS A 1 166 ? 10.117 -6.452 -11.764 1.00 86.75 166 CYS A N 1
ATOM 1319 C CA . CYS A 1 166 ? 9.838 -5.747 -10.515 1.00 86.75 166 CYS A CA 1
ATOM 1320 C C . CYS A 1 166 ? 9.162 -6.690 -9.506 1.00 86.75 166 CYS A C 1
ATOM 1322 O O . CYS A 1 166 ? 8.629 -7.737 -9.877 1.00 86.75 166 CYS A O 1
ATOM 1324 N N . ALA A 1 167 ? 9.216 -6.335 -8.224 1.00 84.69 167 ALA A N 1
ATOM 1325 C CA . ALA A 1 167 ? 8.615 -7.068 -7.114 1.00 84.69 167 ALA A CA 1
ATOM 1326 C C . ALA A 1 167 ? 8.104 -6.084 -6.057 1.00 84.69 167 ALA A C 1
ATOM 1328 O O . ALA A 1 167 ? 8.796 -5.116 -5.732 1.00 84.69 167 ALA A O 1
ATOM 1329 N N . TRP A 1 168 ? 6.925 -6.349 -5.503 1.00 82.94 168 TRP A N 1
ATOM 1330 C CA . TRP A 1 168 ? 6.172 -5.428 -4.655 1.00 82.94 168 TRP A CA 1
ATOM 1331 C C . TRP A 1 168 ? 5.522 -6.150 -3.467 1.00 82.94 168 TRP A C 1
ATOM 1333 O O . TRP A 1 168 ? 5.166 -7.324 -3.553 1.00 82.94 168 TRP A O 1
ATOM 1343 N N . SER A 1 169 ? 5.357 -5.424 -2.362 1.00 71.38 169 SER A N 1
ATOM 1344 C CA . SER A 1 169 ? 4.764 -5.863 -1.091 1.00 71.38 169 SER A CA 1
ATOM 1345 C C . SER A 1 169 ? 3.715 -4.872 -0.597 1.00 71.38 169 SER A C 1
ATOM 1347 O O . SER A 1 169 ? 3.907 -3.672 -0.761 1.00 71.38 169 SER A O 1
ATOM 1349 N N . GLU A 1 170 ? 2.694 -5.324 0.122 1.00 53.97 170 GLU A N 1
ATOM 1350 C CA . GLU A 1 170 ? 1.690 -4.436 0.729 1.00 53.97 170 GLU A CA 1
ATOM 1351 C C . GLU A 1 170 ? 2.104 -3.958 2.159 1.00 53.97 170 GLU A C 1
ATOM 1353 O O . GLU A 1 170 ? 2.255 -4.801 3.029 1.00 53.97 170 GLU A O 1
ATOM 1358 N N . MET A 1 171 ? 2.300 -2.658 2.473 1.00 46.38 171 MET A N 1
ATOM 1359 C CA . MET A 1 171 ? 3.086 -2.104 3.613 1.00 46.38 171 MET A CA 1
ATOM 1360 C C . MET A 1 171 ? 2.787 -2.605 5.019 1.00 46.38 171 MET A C 1
ATOM 1362 O O . MET A 1 171 ? 3.706 -2.534 5.839 1.00 46.38 171 MET A O 1
ATOM 1366 N N . HIS A 1 172 ? 1.594 -3.110 5.345 1.00 44.84 172 HIS A N 1
ATOM 1367 C CA . HIS A 1 172 ? 1.436 -3.771 6.653 1.00 44.84 172 HIS A CA 1
ATOM 1368 C C . HIS A 1 172 ? 2.408 -4.959 6.805 1.00 44.84 172 HIS A C 1
ATOM 1370 O O . HIS A 1 172 ? 2.885 -5.237 7.907 1.00 44.84 172 HIS A O 1
ATOM 1376 N N . LEU A 1 173 ? 2.878 -5.509 5.678 1.00 46.59 173 LEU A N 1
ATOM 1377 C CA . LEU A 1 173 ? 3.974 -6.465 5.592 1.00 46.59 173 LEU A CA 1
ATOM 1378 C C . LEU A 1 173 ? 5.368 -5.930 5.835 1.00 46.59 173 LEU A C 1
ATOM 1380 O O . LEU A 1 173 ? 6.220 -6.741 6.170 1.00 46.59 173 LEU A O 1
ATOM 1384 N N . LEU A 1 174 ? 5.691 -4.653 5.636 1.00 48.28 174 LEU A N 1
ATOM 1385 C CA . LEU A 1 174 ? 7.106 -4.258 5.684 1.00 48.28 174 LEU A CA 1
ATOM 1386 C C . LEU A 1 174 ? 7.676 -4.433 7.097 1.00 48.28 174 LEU A C 1
ATOM 1388 O O . LEU A 1 174 ? 8.779 -4.947 7.274 1.00 48.28 174 LEU A O 1
ATOM 1392 N N . ASN A 1 175 ? 6.899 -4.069 8.117 1.00 58.44 175 ASN A N 1
ATOM 1393 C CA . ASN A 1 175 ? 7.287 -4.347 9.493 1.00 58.44 175 ASN A CA 1
ATOM 1394 C C . ASN A 1 175 ? 7.216 -5.843 9.823 1.00 58.44 175 ASN A C 1
ATOM 1396 O O . ASN A 1 175 ? 8.123 -6.379 10.453 1.00 58.44 175 ASN A O 1
ATOM 1400 N N . LEU A 1 176 ? 6.148 -6.528 9.416 1.00 54.06 176 LEU A N 1
ATOM 1401 C CA . LEU A 1 176 ? 5.973 -7.936 9.766 1.00 54.06 176 LEU A CA 1
ATOM 1402 C C . LEU A 1 176 ? 7.033 -8.822 9.103 1.00 54.06 176 LEU A C 1
ATOM 1404 O O . LEU A 1 176 ? 7.635 -9.655 9.775 1.00 54.06 176 LEU A O 1
ATOM 1408 N N . SER A 1 177 ? 7.356 -8.567 7.835 1.00 46.91 177 SER A N 1
ATOM 1409 C CA . SER A 1 177 ? 8.467 -9.190 7.106 1.00 46.91 177 SER A CA 1
ATOM 1410 C C . SER A 1 177 ? 9.824 -8.855 7.725 1.00 46.91 177 SER A C 1
ATOM 1412 O O . SER A 1 177 ? 10.644 -9.760 7.878 1.00 46.91 177 SER A O 1
ATOM 1414 N N . PHE A 1 178 ? 10.057 -7.612 8.169 1.00 57.41 178 PHE A N 1
ATOM 1415 C CA . PHE A 1 178 ? 11.246 -7.267 8.952 1.00 57.41 178 PHE A CA 1
ATOM 1416 C C . PHE A 1 178 ? 11.319 -8.101 10.238 1.00 57.41 178 PHE A C 1
ATOM 1418 O O . PHE A 1 178 ? 12.350 -8.714 10.512 1.00 57.41 178 PHE A O 1
ATOM 1425 N N . GLY A 1 179 ? 10.215 -8.210 10.980 1.00 59.38 179 GLY A N 1
ATOM 1426 C CA . GLY A 1 179 ? 10.118 -9.037 12.181 1.00 59.38 179 GLY A CA 1
ATOM 1427 C C . GLY A 1 179 ? 10.389 -10.519 11.910 1.00 59.38 179 GLY A C 1
ATOM 1428 O O . GLY A 1 179 ? 11.159 -11.142 12.638 1.00 59.38 179 GLY A O 1
ATOM 1429 N N . ILE A 1 180 ? 9.825 -11.083 10.838 1.00 59.41 180 ILE A N 1
ATOM 1430 C CA . ILE A 1 180 ? 10.082 -12.463 10.393 1.00 59.41 180 ILE A CA 1
ATOM 1431 C C . ILE A 1 180 ? 11.567 -12.645 10.050 1.00 59.41 180 ILE A C 1
ATOM 1433 O O . ILE A 1 180 ? 12.202 -13.586 10.525 1.00 59.41 180 ILE A O 1
ATOM 1437 N N . ALA A 1 181 ? 12.148 -11.725 9.277 1.00 46.53 181 ALA A N 1
ATOM 1438 C CA . ALA A 1 181 ? 13.545 -11.773 8.856 1.00 46.53 181 ALA A CA 1
ATOM 1439 C C . ALA A 1 181 ? 14.526 -11.639 10.032 1.00 46.53 181 ALA A C 1
ATOM 1441 O O . ALA A 1 181 ? 15.587 -12.274 10.023 1.00 46.53 181 ALA A O 1
ATOM 1442 N N . VAL A 1 182 ? 14.183 -10.826 11.031 1.00 60.41 182 VAL A N 1
ATOM 1443 C CA . VAL A 1 182 ? 14.943 -10.662 12.272 1.00 60.41 182 VAL A CA 1
ATOM 1444 C C . VAL A 1 182 ? 14.830 -11.914 13.135 1.00 60.41 182 VAL A C 1
ATOM 1446 O O . VAL A 1 182 ? 15.861 -12.427 13.560 1.00 60.41 182 VAL A O 1
ATOM 1449 N N . ARG A 1 183 ? 13.623 -12.460 13.338 1.00 78.25 183 ARG A N 1
ATOM 1450 C CA . ARG A 1 183 ? 13.415 -13.713 14.089 1.00 78.25 183 ARG A CA 1
ATOM 1451 C C . ARG A 1 183 ? 14.191 -14.874 13.473 1.00 78.25 183 ARG A C 1
ATOM 1453 O O . ARG A 1 183 ? 14.901 -15.574 14.183 1.00 78.25 183 ARG A O 1
ATOM 1460 N N . ALA A 1 184 ? 14.157 -15.007 12.148 1.00 61.59 184 ALA A N 1
ATOM 1461 C CA . ALA A 1 184 ? 14.924 -16.029 11.440 1.00 61.59 184 ALA A CA 1
ATOM 1462 C C . ALA A 1 184 ? 16.445 -15.916 11.673 1.00 61.59 184 ALA A C 1
ATOM 1464 O O . ALA A 1 184 ? 17.143 -16.925 11.669 1.00 61.59 184 ALA A O 1
ATOM 1465 N N . ARG A 1 185 ? 16.971 -14.700 11.883 1.00 74.88 185 ARG A N 1
ATOM 1466 C CA . ARG A 1 185 ? 18.404 -14.445 12.130 1.00 74.88 185 ARG A CA 1
ATOM 1467 C C . ARG A 1 185 ? 18.791 -14.507 13.601 1.00 74.88 185 ARG A C 1
ATOM 1469 O O . ARG A 1 185 ? 19.942 -14.800 13.904 1.00 74.88 185 ARG A O 1
ATOM 1476 N N . ALA A 1 186 ? 17.854 -14.216 14.494 1.00 68.75 186 ALA A N 1
ATOM 1477 C CA . ALA A 1 186 ? 18.052 -14.339 15.930 1.00 68.75 186 ALA A CA 1
ATOM 1478 C C . ALA A 1 186 ? 18.026 -15.808 16.397 1.00 68.75 186 ALA A C 1
ATOM 1480 O O . ALA A 1 186 ? 18.518 -16.108 17.482 1.00 68.75 186 ALA A O 1
ATOM 1481 N N . GLY A 1 187 ? 17.496 -16.726 15.576 1.00 84.94 187 GLY A N 1
ATOM 1482 C CA . GLY A 1 187 ? 17.383 -18.140 15.926 1.00 84.94 187 GLY A CA 1
ATOM 1483 C C . GLY A 1 187 ? 16.490 -18.314 17.153 1.00 84.94 187 GLY A C 1
ATOM 1484 O O . GLY A 1 187 ? 15.388 -17.772 17.195 1.00 84.94 187 GLY A O 1
ATOM 1485 N N . ASP A 1 188 ? 16.991 -19.018 18.167 1.00 91.69 188 ASP A N 1
ATOM 1486 C CA . ASP A 1 188 ? 16.262 -19.244 19.422 1.00 91.69 188 ASP A CA 1
ATOM 1487 C C . ASP A 1 188 ? 16.252 -18.011 20.354 1.00 91.69 188 ASP A C 1
ATOM 1489 O O . ASP A 1 188 ? 15.566 -18.010 21.380 1.00 91.69 188 ASP A O 1
ATOM 1493 N N . ASP A 1 189 ? 16.975 -16.935 20.015 1.00 91.19 189 ASP A N 1
ATOM 1494 C CA . ASP A 1 189 ? 17.023 -15.706 20.813 1.00 91.19 189 ASP A CA 1
ATOM 1495 C C . ASP A 1 189 ? 15.847 -14.763 20.495 1.00 91.19 189 ASP A C 1
ATOM 1497 O O . ASP A 1 189 ? 15.963 -13.730 19.824 1.00 91.19 189 ASP A O 1
ATOM 1501 N N . ALA A 1 190 ? 14.670 -15.113 21.013 1.00 85.81 190 ALA A N 1
ATOM 1502 C CA . ALA A 1 190 ? 13.468 -14.293 20.871 1.00 85.81 190 ALA A CA 1
ATOM 1503 C C . ALA A 1 190 ? 13.615 -12.894 21.505 1.00 85.81 190 ALA A C 1
ATOM 1505 O O . ALA A 1 190 ? 12.998 -11.931 21.037 1.00 85.81 190 ALA A O 1
ATOM 1506 N N . ALA A 1 191 ? 14.440 -12.755 22.549 1.00 89.19 191 ALA A N 1
ATOM 1507 C CA . ALA A 1 191 ? 14.667 -11.477 23.217 1.00 89.19 191 ALA A CA 1
ATOM 1508 C C . ALA A 1 191 ? 15.450 -10.514 22.317 1.00 89.19 191 ALA A C 1
ATOM 1510 O O . ALA A 1 191 ? 15.077 -9.344 22.195 1.00 89.19 191 ALA A O 1
ATOM 1511 N N . LEU A 1 192 ? 16.480 -11.006 21.623 1.00 79.62 192 LEU A N 1
ATOM 1512 C CA . LEU A 1 192 ? 17.222 -10.241 20.624 1.00 79.62 192 LEU A CA 1
ATOM 1513 C C . LEU A 1 192 ? 16.316 -9.788 19.476 1.00 79.62 192 LEU A C 1
ATOM 1515 O O . LEU A 1 192 ? 16.371 -8.619 19.084 1.00 79.62 192 LEU A O 1
ATOM 1519 N N . ALA A 1 193 ? 15.457 -10.678 18.968 1.00 75.06 193 ALA A N 1
ATOM 1520 C CA . ALA A 1 193 ? 14.539 -10.344 17.884 1.00 75.06 193 ALA A CA 1
ATOM 1521 C C . ALA A 1 193 ? 13.574 -9.215 18.272 1.00 75.06 193 ALA A C 1
ATOM 1523 O O . ALA A 1 193 ? 13.469 -8.215 17.556 1.00 75.06 193 ALA A O 1
ATOM 1524 N N . THR A 1 194 ? 12.934 -9.340 19.437 1.00 88.44 194 THR A N 1
ATOM 1525 C CA . THR A 1 194 ? 12.061 -8.300 19.999 1.00 88.44 194 THR A CA 1
ATOM 1526 C C . THR A 1 194 ? 12.830 -6.998 20.191 1.00 88.44 194 THR A C 1
ATOM 1528 O O . THR A 1 194 ? 12.385 -5.949 19.742 1.00 88.44 194 THR A O 1
ATOM 1531 N N . SER A 1 195 ? 14.039 -7.058 20.754 1.00 86.81 195 SER A N 1
ATOM 1532 C CA . SER A 1 195 ? 14.881 -5.884 20.996 1.00 86.81 195 SER A CA 1
ATOM 1533 C C . SER A 1 195 ? 15.219 -5.107 19.715 1.00 86.81 195 SER A C 1
ATOM 1535 O O . SER A 1 195 ? 15.189 -3.875 19.700 1.00 86.81 195 SER A O 1
ATOM 1537 N N . ILE A 1 196 ? 15.526 -5.808 18.619 1.00 74.56 196 ILE A N 1
ATOM 1538 C CA . ILE A 1 196 ? 15.790 -5.192 17.310 1.00 74.56 196 ILE A CA 1
ATOM 1539 C C . ILE A 1 196 ? 14.518 -4.549 16.744 1.00 74.56 196 ILE A C 1
ATOM 1541 O O . ILE A 1 196 ? 14.571 -3.403 16.296 1.00 74.56 196 ILE A O 1
ATOM 1545 N N . CYS A 1 197 ? 13.387 -5.258 16.791 1.00 76.75 197 CYS A N 1
ATOM 1546 C CA . CYS A 1 197 ? 12.112 -4.759 16.276 1.00 76.75 197 CYS A CA 1
ATOM 1547 C C . CYS A 1 197 ? 11.620 -3.537 17.057 1.00 76.75 197 CYS A C 1
ATOM 1549 O O . CYS A 1 197 ? 11.238 -2.541 16.449 1.00 76.75 197 CYS A O 1
ATOM 1551 N N . THR A 1 198 ? 11.719 -3.552 18.388 1.00 87.31 198 THR A N 1
ATOM 1552 C CA . THR A 1 198 ? 11.354 -2.406 19.228 1.00 87.31 198 THR A CA 1
ATOM 1553 C C . THR A 1 198 ? 12.245 -1.199 18.938 1.00 87.31 198 THR A C 1
ATOM 1555 O O . THR A 1 198 ? 11.725 -0.104 18.768 1.00 87.31 198 THR A O 1
ATOM 1558 N N . ARG A 1 199 ? 13.570 -1.365 18.790 1.00 82.75 199 ARG A N 1
ATOM 1559 C CA . ARG A 1 199 ? 14.463 -0.243 18.427 1.00 82.75 199 ARG A CA 1
ATOM 1560 C C . ARG A 1 199 ? 14.144 0.351 17.054 1.00 82.75 199 ARG A C 1
ATOM 1562 O O . ARG A 1 199 ? 14.165 1.571 16.902 1.00 82.75 199 ARG A O 1
ATOM 1569 N N . GLN A 1 200 ? 13.860 -0.500 16.068 1.00 86.19 200 GLN A N 1
ATOM 1570 C CA . GLN A 1 200 ? 13.462 -0.068 14.728 1.00 86.19 200 GLN A CA 1
ATOM 1571 C C . GLN A 1 200 ? 12.152 0.728 14.778 1.00 86.19 200 GLN A C 1
ATOM 1573 O O . GLN A 1 200 ? 12.096 1.835 14.239 1.00 86.19 200 GLN A O 1
ATOM 1578 N N . LEU A 1 201 ? 11.150 0.212 15.494 1.00 86.50 201 LEU A N 1
ATOM 1579 C CA . LEU A 1 201 ? 9.884 0.894 15.731 1.00 86.50 201 LEU A CA 1
ATOM 1580 C C . LEU A 1 201 ? 10.085 2.248 16.433 1.00 86.50 201 LEU A C 1
ATOM 1582 O O . LEU A 1 201 ? 9.603 3.260 15.934 1.00 86.50 201 LEU A O 1
ATOM 1586 N N . THR A 1 202 ? 10.819 2.303 17.547 1.00 86.50 202 THR A N 1
ATOM 1587 C CA . THR A 1 202 ? 11.058 3.554 18.289 1.00 86.50 202 THR A CA 1
ATOM 1588 C C . THR A 1 202 ? 11.655 4.638 17.391 1.00 86.50 202 THR A C 1
ATOM 1590 O O . THR A 1 202 ? 11.203 5.782 17.424 1.00 86.50 202 THR A O 1
ATOM 1593 N N . GLY A 1 203 ? 12.618 4.273 16.537 1.00 77.81 203 GLY A N 1
ATOM 1594 C CA . GLY A 1 203 ? 13.216 5.202 15.580 1.00 77.81 203 GLY A CA 1
ATOM 1595 C C . GLY A 1 203 ? 12.213 5.742 14.556 1.00 77.81 203 GLY A C 1
ATOM 1596 O O . GLY A 1 203 ? 12.110 6.955 14.372 1.00 77.81 203 GLY A O 1
ATOM 1597 N N . ILE A 1 204 ? 11.452 4.863 13.894 1.00 75.50 204 ILE A N 1
ATOM 1598 C CA . ILE A 1 204 ? 10.518 5.294 12.841 1.00 75.50 204 ILE A CA 1
ATOM 1599 C C . ILE A 1 204 ? 9.291 6.023 13.401 1.00 75.50 204 ILE A C 1
ATOM 1601 O O . ILE A 1 204 ? 8.781 6.933 12.749 1.00 75.50 204 ILE A O 1
ATOM 1605 N N . ALA A 1 205 ? 8.840 5.673 14.609 1.00 81.69 205 ALA A N 1
ATOM 1606 C CA . ALA A 1 205 ? 7.651 6.249 15.227 1.00 81.69 205 ALA A CA 1
ATOM 1607 C C . ALA A 1 205 ? 7.813 7.756 15.491 1.00 81.69 205 ALA A C 1
ATOM 1609 O O . ALA A 1 205 ? 6.935 8.540 15.136 1.00 81.69 205 ALA A O 1
ATOM 1610 N N . GLY A 1 206 ? 8.963 8.188 16.018 1.00 83.94 206 GLY A N 1
ATOM 1611 C CA . GLY A 1 206 ? 9.247 9.615 16.201 1.00 83.94 206 GLY A CA 1
ATOM 1612 C C . GLY A 1 206 ? 9.340 10.379 14.873 1.00 83.94 206 GLY A C 1
ATOM 1613 O O . GLY A 1 206 ? 8.706 11.419 14.704 1.00 83.94 206 GLY A O 1
ATOM 1614 N N . VAL A 1 207 ? 10.068 9.834 13.890 1.00 75.25 207 VAL A N 1
ATOM 1615 C CA . VAL A 1 207 ? 10.246 10.471 12.568 1.00 75.25 207 VAL A CA 1
ATOM 1616 C C . VAL A 1 207 ? 8.913 10.625 11.830 1.00 75.25 207 VAL A C 1
ATOM 1618 O O . VAL A 1 207 ? 8.650 11.666 11.222 1.00 75.25 207 VAL A O 1
ATOM 1621 N N . ALA A 1 208 ? 8.059 9.600 11.877 1.00 70.75 208 ALA A N 1
ATOM 1622 C CA . ALA A 1 208 ? 6.730 9.647 11.284 1.00 70.75 208 ALA A CA 1
ATOM 1623 C C . ALA A 1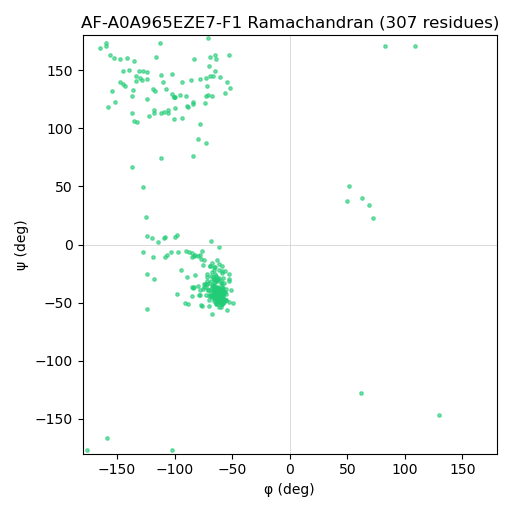 208 ? 5.841 10.680 11.994 1.00 70.75 208 ALA A C 1
ATOM 1625 O O . ALA A 1 208 ? 5.218 11.502 11.322 1.00 70.75 208 ALA A O 1
ATOM 1626 N N . ALA A 1 209 ? 5.836 10.704 13.328 1.00 87.06 209 ALA A N 1
ATOM 1627 C CA . ALA A 1 209 ? 5.073 11.667 14.116 1.00 87.06 209 ALA A CA 1
ATOM 1628 C C . ALA A 1 209 ? 5.484 13.126 13.852 1.00 87.06 209 ALA A C 1
ATOM 1630 O O . ALA A 1 209 ? 4.616 13.968 13.620 1.00 87.06 209 ALA A O 1
ATOM 1631 N N . GLU A 1 210 ? 6.786 13.428 13.806 1.00 86.31 210 GLU A N 1
ATOM 1632 C CA . GLU A 1 210 ? 7.295 14.769 13.487 1.00 86.31 210 GLU A CA 1
ATOM 1633 C C . GLU A 1 210 ? 6.863 15.210 12.081 1.00 86.31 210 GLU A C 1
ATOM 1635 O O . GLU A 1 210 ? 6.382 16.332 11.888 1.00 86.31 210 GLU A O 1
ATOM 1640 N N . ARG A 1 211 ? 6.994 14.313 11.094 1.00 75.94 211 ARG A N 1
ATOM 1641 C CA . ARG A 1 211 ? 6.576 14.567 9.708 1.00 75.94 211 ARG A CA 1
ATOM 1642 C C . ARG A 1 211 ? 5.078 14.827 9.605 1.00 75.94 211 ARG A C 1
ATOM 1644 O O . ARG A 1 211 ? 4.693 15.787 8.945 1.00 75.94 211 ARG A O 1
ATOM 1651 N N . ILE A 1 212 ? 4.253 14.019 10.269 1.00 71.62 212 ILE A N 1
ATOM 1652 C CA . ILE A 1 212 ? 2.792 14.174 10.289 1.00 71.62 212 ILE A CA 1
ATOM 1653 C C . ILE A 1 212 ? 2.404 15.490 10.965 1.00 71.62 212 ILE A C 1
ATOM 1655 O O . ILE A 1 212 ? 1.626 16.254 10.398 1.00 71.62 212 ILE A O 1
ATOM 1659 N N . ARG A 1 213 ? 2.970 15.792 12.141 1.00 95.06 213 ARG A N 1
ATOM 1660 C CA . ARG A 1 213 ? 2.704 17.044 12.863 1.00 95.06 213 ARG A CA 1
ATOM 1661 C C . ARG A 1 213 ? 2.999 18.259 11.989 1.00 95.06 213 ARG A C 1
ATOM 1663 O O . ARG A 1 213 ? 2.169 19.157 11.908 1.00 95.06 213 ARG A O 1
ATOM 1670 N N . ARG A 1 214 ? 4.165 18.275 11.329 1.00 79.62 214 ARG A N 1
ATOM 1671 C CA . ARG A 1 214 ? 4.572 19.359 10.420 1.00 79.62 214 ARG A CA 1
ATOM 1672 C C . ARG A 1 214 ? 3.664 19.455 9.199 1.00 79.62 214 ARG A C 1
ATOM 1674 O O . ARG A 1 214 ? 3.242 20.551 8.864 1.00 79.62 214 ARG A O 1
ATOM 1681 N N . ALA A 1 215 ? 3.359 18.327 8.560 1.00 60.53 215 ALA A N 1
ATOM 1682 C CA . ALA A 1 215 ? 2.531 18.291 7.357 1.00 60.53 215 ALA A CA 1
ATOM 1683 C C . ALA A 1 215 ? 1.088 18.754 7.609 1.00 60.53 215 ALA A C 1
ATOM 1685 O O . ALA A 1 215 ? 0.464 19.314 6.716 1.00 60.53 215 ALA A O 1
ATOM 1686 N N . LEU A 1 216 ? 0.566 18.516 8.814 1.00 69.81 216 LEU A N 1
ATOM 1687 C CA . LEU A 1 216 ? -0.789 18.896 9.214 1.00 69.81 216 LEU A CA 1
ATOM 1688 C C . LEU A 1 216 ? -0.841 20.192 10.040 1.00 69.81 216 LEU A C 1
ATOM 1690 O O . LEU A 1 216 ? -1.900 20.521 10.569 1.00 69.81 216 LEU A O 1
ATOM 1694 N N . GLU A 1 217 ? 0.291 20.891 10.183 1.00 89.31 217 GLU A N 1
ATOM 1695 C CA . GLU A 1 217 ? 0.429 22.131 10.965 1.00 89.31 217 GLU A CA 1
ATOM 1696 C C . GLU A 1 217 ? -0.145 22.019 12.391 1.00 89.31 217 GLU A C 1
ATOM 1698 O O . GLU A 1 217 ? -0.748 22.943 12.938 1.00 89.31 217 GLU A O 1
ATOM 1703 N N . LEU A 1 218 ? 0.034 20.850 13.010 1.00 89.56 218 LEU A N 1
ATOM 1704 C CA . LEU A 1 218 ? -0.553 20.548 14.310 1.00 89.56 218 LEU A CA 1
ATOM 1705 C C . LEU A 1 218 ? 0.241 21.213 15.445 1.00 89.56 218 LEU A C 1
ATOM 1707 O O . LEU A 1 218 ? 1.479 21.247 15.403 1.00 89.56 218 LEU A O 1
ATOM 1711 N N . PRO A 1 219 ? -0.446 21.711 16.489 1.00 94.12 219 PRO A N 1
ATOM 1712 C CA . PRO A 1 219 ? 0.216 22.349 17.619 1.00 94.12 219 PRO A CA 1
ATOM 1713 C C . PRO A 1 219 ? 1.096 21.351 18.384 1.00 94.12 219 PRO A C 1
ATOM 1715 O O . PRO A 1 219 ? 0.777 20.166 18.476 1.00 94.12 219 PRO A O 1
ATOM 1718 N N . ALA A 1 220 ? 2.179 21.846 18.985 1.00 95.38 220 ALA A N 1
ATOM 1719 C CA . ALA A 1 220 ? 2.924 21.109 20.004 1.00 95.38 220 ALA A CA 1
ATOM 1720 C C . ALA A 1 220 ? 2.082 21.088 21.289 1.00 95.38 220 ALA A C 1
ATOM 1722 O O . ALA A 1 220 ? 2.098 22.032 22.073 1.00 95.38 220 ALA A O 1
ATOM 1723 N N . SER A 1 221 ? 1.200 20.095 21.393 1.00 95.12 221 SER A N 1
ATOM 1724 C CA . SER A 1 221 ? 0.293 19.907 22.524 1.00 95.12 221 SER A CA 1
ATOM 1725 C C . SER A 1 221 ? -0.307 18.502 22.509 1.00 95.12 221 SER A C 1
ATOM 1727 O O . SER A 1 221 ? -0.240 17.793 21.503 1.00 95.12 221 SER A O 1
ATOM 1729 N N . VAL A 1 222 ? -0.974 18.117 23.602 1.00 94.69 222 VAL A N 1
ATOM 1730 C CA . VAL A 1 222 ? -1.732 16.854 23.674 1.00 94.69 222 VAL A CA 1
ATOM 1731 C C . VAL A 1 222 ? -2.818 16.790 22.594 1.00 94.69 222 VAL A C 1
ATOM 1733 O O . VAL A 1 222 ? -2.988 15.751 21.969 1.00 94.69 222 VAL A O 1
ATOM 1736 N N . ALA A 1 223 ? -3.493 17.904 22.292 1.00 93.44 223 ALA A N 1
ATOM 1737 C CA . ALA A 1 223 ? -4.483 17.944 21.214 1.00 93.44 223 ALA A CA 1
ATOM 1738 C C . ALA A 1 223 ? -3.839 17.706 19.835 1.00 93.44 223 ALA A C 1
ATOM 1740 O O . ALA A 1 223 ? -4.390 16.990 19.001 1.00 93.44 223 ALA A O 1
ATOM 1741 N N . GLY A 1 224 ? -2.647 18.265 19.594 1.00 93.62 224 GLY A N 1
ATOM 1742 C CA . GLY A 1 224 ? -1.874 17.966 18.387 1.00 93.62 224 GLY A CA 1
ATOM 1743 C C . GLY A 1 224 ? -1.457 16.497 18.320 1.00 93.62 224 GLY A C 1
ATOM 1744 O O . GLY A 1 224 ? -1.564 15.876 17.263 1.00 93.62 224 GLY A O 1
ATOM 1745 N N . LEU A 1 225 ? -1.067 15.915 19.455 1.00 96.88 225 LEU A N 1
ATOM 1746 C CA . LEU A 1 225 ? -0.699 14.506 19.566 1.00 96.88 225 LEU A CA 1
ATOM 1747 C C . LEU A 1 225 ? -1.869 13.578 19.234 1.00 96.88 225 LEU A C 1
ATOM 1749 O O . LEU A 1 225 ? -1.680 12.631 18.478 1.00 96.88 225 LEU A O 1
ATOM 1753 N N . GLU A 1 226 ? -3.080 13.860 19.716 1.00 94.38 226 GLU A N 1
ATOM 1754 C CA . GLU A 1 226 ? -4.272 13.074 19.367 1.00 94.38 226 GLU A CA 1
ATOM 1755 C C . GLU A 1 226 ? -4.525 13.064 17.853 1.00 94.38 226 GLU A C 1
ATOM 1757 O O . GLU A 1 226 ? -4.827 12.019 17.272 1.00 94.38 226 GLU A O 1
ATOM 1762 N N . ARG A 1 227 ? -4.342 14.213 17.187 1.00 87.44 227 ARG A N 1
ATOM 1763 C CA . ARG A 1 227 ? -4.475 14.325 15.727 1.00 87.44 227 ARG A CA 1
ATOM 1764 C C . ARG A 1 227 ? -3.375 13.574 14.981 1.00 87.44 227 ARG A C 1
ATOM 1766 O O . ARG A 1 227 ? -3.674 12.957 13.963 1.00 87.44 227 ARG A O 1
ATOM 1773 N N . VAL A 1 228 ? -2.140 13.589 15.487 1.00 89.88 228 VAL A N 1
ATOM 1774 C CA . VAL A 1 228 ? -1.043 12.780 14.935 1.00 89.88 228 VAL A CA 1
ATOM 1775 C C . VAL A 1 228 ? -1.350 11.296 15.092 1.00 89.88 228 VAL A C 1
ATOM 1777 O O . VAL A 1 228 ? -1.307 10.572 14.103 1.00 89.88 228 VAL A O 1
ATOM 1780 N N . LEU A 1 229 ? -1.712 10.849 16.297 1.00 92.44 229 LEU A N 1
ATOM 1781 C CA . LEU A 1 229 ? -2.042 9.455 16.596 1.00 92.44 229 LEU A CA 1
ATOM 1782 C C . LEU A 1 229 ? -3.170 8.934 15.696 1.00 92.44 229 LEU A C 1
ATOM 1784 O O . LEU A 1 229 ? -3.051 7.831 15.168 1.00 92.44 229 LEU A O 1
ATOM 1788 N N . ALA A 1 230 ? -4.200 9.744 15.435 1.00 83.50 230 ALA A N 1
ATOM 1789 C CA . ALA A 1 230 ? -5.324 9.366 14.578 1.00 83.50 230 ALA A CA 1
ATOM 1790 C C . ALA A 1 230 ? -4.909 8.967 13.147 1.00 83.50 230 ALA A C 1
ATOM 1792 O O . ALA A 1 230 ? -5.569 8.13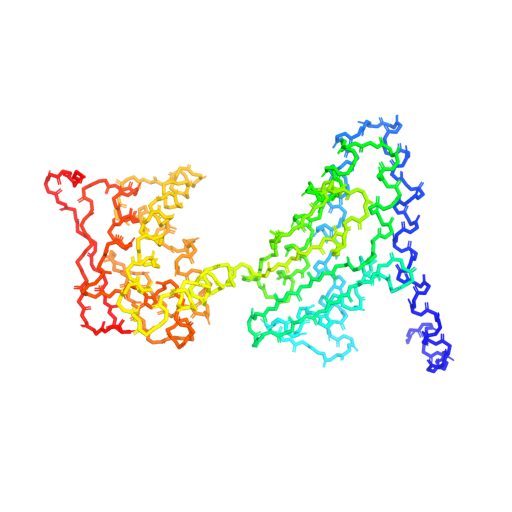9 12.522 1.00 83.50 230 ALA A O 1
ATOM 1793 N N . VAL A 1 231 ? -3.808 9.519 12.627 1.00 73.31 231 VAL A N 1
ATOM 1794 C CA . VAL A 1 231 ? -3.294 9.217 11.277 1.00 73.31 231 VAL A CA 1
ATOM 1795 C C . VAL A 1 231 ? -1.935 8.506 11.294 1.00 73.31 231 VAL A C 1
ATOM 1797 O O . VAL A 1 231 ? -1.366 8.223 10.242 1.00 73.31 231 VAL A O 1
ATOM 1800 N N . HIS A 1 232 ? -1.398 8.195 12.477 1.00 85.44 232 HIS A N 1
ATOM 1801 C CA . HIS A 1 232 ? -0.077 7.595 12.608 1.00 85.44 232 HIS A CA 1
ATOM 1802 C C . HIS A 1 232 ? -0.098 6.129 12.137 1.00 85.44 232 HIS A C 1
ATOM 1804 O O . HIS A 1 232 ? -0.999 5.386 12.540 1.00 85.44 232 HIS A O 1
ATOM 1810 N N . PRO A 1 233 ? 0.904 5.657 11.368 1.00 75.12 233 PRO A N 1
ATOM 1811 C CA . PRO A 1 233 ? 0.990 4.261 10.917 1.00 75.12 233 PRO A CA 1
ATOM 1812 C C . PRO A 1 233 ? 1.031 3.217 12.043 1.00 75.12 233 PRO A C 1
ATOM 1814 O O . PRO A 1 233 ? 0.744 2.054 11.810 1.00 75.12 233 PRO A O 1
ATOM 1817 N N . LEU A 1 234 ? 1.369 3.625 13.272 1.00 85.00 234 LEU A N 1
ATOM 1818 C CA . LEU A 1 234 ? 1.301 2.756 14.460 1.00 85.00 234 LEU A CA 1
ATOM 1819 C C . LEU A 1 234 ? -0.136 2.304 14.769 1.00 85.00 234 LEU A C 1
ATOM 1821 O O . LEU A 1 234 ? -0.335 1.178 15.209 1.00 85.00 234 LEU A O 1
ATOM 1825 N N . LEU A 1 235 ? -1.112 3.199 14.588 1.00 81.19 235 LEU A N 1
ATOM 1826 C CA . LEU A 1 235 ? -2.528 2.961 14.901 1.00 81.19 235 LEU A CA 1
ATOM 1827 C C . LEU A 1 235 ? -3.372 2.769 13.645 1.00 81.19 235 LEU A C 1
ATOM 1829 O O . LEU A 1 235 ? -4.546 2.412 13.722 1.00 81.19 235 LEU A O 1
ATOM 1833 N N . ASN A 1 236 ? -2.772 3.015 12.482 1.00 55.22 236 ASN A N 1
ATOM 1834 C CA . ASN A 1 236 ? -3.406 2.759 11.217 1.00 55.22 236 ASN A CA 1
ATOM 1835 C C . ASN A 1 236 ? -2.993 1.387 10.700 1.00 55.22 236 ASN A C 1
ATOM 1837 O O . ASN A 1 236 ? -1.813 1.075 10.625 1.00 55.22 236 ASN A O 1
ATOM 1841 N N . PRO A 1 237 ? -3.981 0.574 10.343 1.00 53.12 237 PRO A N 1
ATOM 1842 C CA . PRO A 1 237 ? -5.335 0.973 10.043 1.00 53.12 237 PRO A CA 1
ATOM 1843 C C . PRO A 1 237 ? -6.341 0.700 11.172 1.00 53.12 237 PRO A C 1
ATOM 1845 O O . PRO A 1 237 ? -6.306 -0.347 11.811 1.00 53.12 237 PRO A O 1
ATOM 1848 N N . VAL A 1 238 ? -7.348 1.571 11.301 1.00 56.47 238 VAL A N 1
ATOM 1849 C CA . VAL A 1 238 ? -8.327 1.593 12.417 1.00 56.47 238 VAL A CA 1
ATOM 1850 C C . VAL A 1 238 ? -9.051 0.262 12.697 1.00 56.47 238 VAL A C 1
ATOM 1852 O O . VAL A 1 238 ? -9.434 -0.017 13.820 1.00 56.47 238 VAL A O 1
ATOM 1855 N N . GLY A 1 239 ? -9.256 -0.590 11.690 1.00 51.88 239 GLY A N 1
ATOM 1856 C CA . GLY A 1 239 ? -9.899 -1.909 11.889 1.00 51.88 239 GLY A CA 1
ATOM 1857 C C . GLY A 1 239 ? -8.934 -3.093 12.012 1.00 51.88 239 GLY A C 1
ATOM 1858 O O . GLY A 1 239 ? -9.384 -4.226 11.957 1.00 51.88 239 GLY A O 1
ATOM 1859 N N . TYR A 1 240 ? -7.631 -2.839 12.091 1.00 60.97 240 TYR A N 1
ATOM 1860 C CA . TYR A 1 240 ? -6.596 -3.856 12.323 1.00 60.97 240 TYR A CA 1
ATOM 1861 C C . TYR A 1 240 ? -5.853 -3.593 13.640 1.00 60.97 240 TYR A C 1
ATOM 1863 O O . TYR A 1 240 ? -5.494 -4.540 14.333 1.00 60.97 240 TYR A O 1
ATOM 1871 N N . VAL A 1 241 ? -5.742 -2.323 14.047 1.00 75.81 241 VAL A N 1
ATOM 1872 C CA . VAL A 1 241 ? -5.348 -1.920 15.402 1.00 75.81 241 VAL A CA 1
ATOM 1873 C C . VAL A 1 241 ? -6.583 -1.413 16.147 1.00 75.81 241 VAL A C 1
ATOM 1875 O O . VAL A 1 241 ? -7.135 -0.376 15.790 1.00 75.81 241 VAL A O 1
ATOM 1878 N N . ALA A 1 242 ? -7.026 -2.134 17.181 1.00 88.31 242 ALA A N 1
ATOM 1879 C CA . ALA A 1 242 ? -8.143 -1.691 18.019 1.00 88.31 242 ALA A CA 1
ATOM 1880 C C . ALA A 1 242 ? -7.647 -0.655 19.030 1.00 88.31 242 ALA A C 1
ATOM 1882 O O . ALA A 1 242 ? -7.199 -1.002 20.124 1.00 88.31 242 ALA A O 1
ATOM 1883 N N . ALA A 1 243 ? -7.712 0.614 18.646 1.00 92.19 243 ALA A N 1
ATOM 1884 C CA . ALA A 1 243 ? -7.278 1.726 19.469 1.00 92.19 243 ALA A CA 1
ATOM 1885 C C . ALA A 1 243 ? -8.282 2.880 19.418 1.00 92.19 243 ALA A C 1
ATOM 1887 O O . ALA A 1 243 ? -8.687 3.299 18.337 1.00 92.19 243 ALA A O 1
ATOM 1888 N N . ASP A 1 244 ? -8.624 3.418 20.586 1.00 93.44 244 ASP A N 1
ATOM 1889 C CA . ASP A 1 244 ? -9.403 4.647 20.721 1.00 93.44 244 ASP A CA 1
ATOM 1890 C C . ASP A 1 244 ? -8.516 5.766 21.261 1.00 93.44 244 ASP A C 1
ATOM 1892 O O . ASP A 1 244 ? -7.692 5.552 22.155 1.00 93.44 244 ASP A O 1
ATOM 1896 N N . ILE A 1 245 ? -8.703 6.969 20.726 1.00 92.88 245 ILE A N 1
ATOM 1897 C CA . ILE A 1 245 ? -8.004 8.173 21.169 1.00 92.88 245 ILE A CA 1
ATOM 1898 C C . ILE A 1 245 ? -9.057 9.145 21.687 1.00 92.88 245 ILE A C 1
ATOM 1900 O O . ILE A 1 245 ? -9.880 9.630 20.912 1.00 92.88 245 ILE A O 1
ATOM 1904 N N . GLU A 1 246 ? -9.041 9.419 22.988 1.00 89.69 246 GLU A N 1
ATOM 1905 C CA . GLU A 1 246 ? -10.000 10.325 23.616 1.00 89.69 246 GLU A CA 1
ATOM 1906 C C . GLU A 1 246 ? -9.428 10.954 24.893 1.00 89.69 246 GLU A C 1
ATOM 1908 O O . GLU A 1 246 ? -8.907 10.264 25.773 1.00 89.69 246 GLU A O 1
ATOM 1913 N N . GLY A 1 247 ? -9.562 12.276 25.027 1.00 88.94 247 GLY A N 1
ATOM 1914 C CA . GLY A 1 247 ? -9.312 12.989 26.281 1.00 88.94 247 GLY A CA 1
ATOM 1915 C C . GLY A 1 247 ? -7.865 12.897 26.775 1.00 88.94 247 GLY A C 1
ATOM 1916 O O . GLY A 1 247 ? -7.629 12.713 27.971 1.00 88.94 247 GLY A O 1
ATOM 1917 N N . GLY A 1 248 ? -6.897 12.978 25.863 1.00 91.69 248 GLY A N 1
ATOM 1918 C CA . GLY A 1 248 ? -5.469 12.837 26.144 1.00 91.69 248 GLY A CA 1
ATOM 1919 C C . GLY A 1 248 ? -5.060 11.402 26.467 1.00 91.69 248 GLY A C 1
ATOM 1920 O O . GLY A 1 248 ? -4.055 11.177 27.151 1.00 91.69 248 GLY A O 1
ATOM 1921 N N . ARG A 1 249 ? -5.847 10.418 26.019 1.00 95.38 249 ARG A N 1
ATOM 1922 C CA . ARG A 1 249 ? -5.579 8.998 26.239 1.00 95.38 249 ARG A CA 1
ATOM 1923 C C . ARG A 1 249 ? -5.618 8.231 24.935 1.00 95.38 249 ARG A C 1
ATOM 1925 O O . ARG A 1 249 ? -6.474 8.470 24.095 1.00 95.38 249 ARG A O 1
ATOM 1932 N N . LEU A 1 250 ? -4.712 7.270 24.822 1.00 97.19 250 LEU A N 1
ATOM 1933 C CA . LEU A 1 250 ? -4.750 6.217 23.819 1.00 97.19 250 LEU A CA 1
ATOM 1934 C C . LEU A 1 250 ? -5.085 4.917 24.543 1.00 97.19 250 LEU A C 1
ATOM 1936 O O . LEU A 1 250 ? -4.303 4.458 25.376 1.00 97.19 250 LEU A O 1
ATOM 1940 N N . HIS A 1 251 ? -6.246 4.347 24.250 1.00 97.75 251 HIS A N 1
ATOM 1941 C CA . HIS A 1 251 ? -6.684 3.071 24.794 1.00 97.75 251 HIS A CA 1
ATOM 1942 C C . HIS A 1 251 ? -6.573 1.995 23.718 1.00 97.75 251 HIS A C 1
ATOM 1944 O O . HIS A 1 251 ? -7.264 2.058 22.707 1.00 97.75 251 HIS A O 1
ATOM 1950 N N . VAL A 1 252 ? -5.701 1.017 23.940 1.00 97.62 252 VAL A N 1
ATOM 1951 C CA . VAL A 1 252 ? -5.431 -0.087 23.019 1.00 97.62 252 VAL A CA 1
ATOM 1952 C C . VAL A 1 252 ? -6.033 -1.363 23.575 1.00 97.62 252 VAL A C 1
ATOM 1954 O O . VAL A 1 252 ? -5.862 -1.678 24.754 1.00 97.62 252 VAL A O 1
ATOM 1957 N N . ARG A 1 253 ? -6.723 -2.099 22.707 1.00 97.00 253 ARG A N 1
ATOM 1958 C CA . ARG A 1 253 ? -7.328 -3.396 23.001 1.00 97.00 253 ARG A CA 1
ATOM 1959 C C . ARG A 1 253 ? -6.693 -4.497 22.150 1.00 97.00 253 ARG A C 1
ATOM 1961 O O . ARG A 1 253 ? -6.127 -4.206 21.084 1.00 97.00 253 ARG A O 1
ATOM 1968 N N . PRO A 1 254 ? -6.858 -5.766 22.564 1.00 95.69 254 PRO A N 1
ATOM 1969 C CA . PRO A 1 254 ? -6.488 -6.900 21.738 1.00 95.69 254 PRO A CA 1
ATOM 1970 C C . PRO A 1 254 ? -7.126 -6.770 20.355 1.00 95.69 254 PRO A C 1
ATOM 1972 O O . PRO A 1 254 ? -8.286 -6.381 20.206 1.00 95.69 254 PRO A O 1
ATOM 1975 N N . SER A 1 255 ? -6.327 -7.028 19.333 1.00 85.88 255 SER A N 1
ATOM 1976 C CA . SER A 1 255 ? -6.688 -6.848 17.929 1.00 85.88 255 SER A CA 1
ATOM 1977 C C . SER A 1 255 ? -5.821 -7.749 17.062 1.00 85.88 255 SER A C 1
ATOM 1979 O O . SER A 1 255 ? -4.770 -8.172 17.545 1.00 85.88 255 SER A O 1
ATOM 1981 N N . PRO A 1 256 ? -6.199 -7.998 15.794 1.00 77.56 256 PRO A N 1
ATOM 1982 C CA . PRO A 1 256 ? -5.418 -8.857 14.902 1.00 77.56 256 PRO A CA 1
ATOM 1983 C C . PRO A 1 256 ? -3.938 -8.451 14.800 1.00 77.56 256 PRO A C 1
ATOM 1985 O O . PRO A 1 256 ? -3.063 -9.304 14.736 1.00 77.56 256 PRO A O 1
ATOM 1988 N N . ALA A 1 257 ? -3.631 -7.154 14.919 1.00 75.62 257 ALA A N 1
ATOM 1989 C CA . ALA A 1 257 ? -2.256 -6.659 14.961 1.00 75.62 257 ALA A CA 1
ATOM 1990 C C . ALA A 1 257 ? -1.397 -7.229 16.115 1.00 75.62 257 ALA A C 1
ATOM 1992 O O . ALA A 1 257 ? -0.171 -7.258 16.000 1.00 75.62 257 ALA A O 1
ATOM 1993 N N . HIS A 1 258 ? -2.005 -7.674 17.221 1.00 91.25 258 HIS A N 1
ATOM 1994 C CA . HIS A 1 258 ? -1.300 -8.359 18.309 1.00 91.25 258 HIS A CA 1
ATOM 1995 C C . HIS A 1 258 ? -0.997 -9.815 17.962 1.00 91.25 258 HIS A C 1
ATOM 1997 O O . HIS A 1 258 ? 0.121 -10.267 18.204 1.00 91.25 258 HIS A O 1
ATOM 2003 N N . ASP A 1 259 ? -1.967 -10.513 17.370 1.00 80.62 259 ASP A N 1
ATOM 2004 C CA . ASP A 1 259 ? -1.828 -11.912 16.958 1.00 80.62 259 ASP A CA 1
ATOM 2005 C C . ASP A 1 259 ? -0.720 -12.062 15.903 1.00 80.62 259 ASP A C 1
ATOM 2007 O O . ASP A 1 259 ? 0.087 -12.990 15.964 1.00 80.62 259 ASP A O 1
ATOM 2011 N N . ASP A 1 260 ? -0.615 -11.082 15.003 1.00 70.50 260 ASP A N 1
ATOM 2012 C CA . ASP A 1 260 ? 0.376 -11.059 13.924 1.00 70.50 260 ASP A CA 1
ATOM 2013 C C . ASP A 1 260 ? 1.756 -10.531 14.375 1.00 70.50 260 ASP A C 1
ATOM 2015 O O . ASP A 1 260 ? 2.740 -10.611 13.636 1.00 70.50 260 ASP A O 1
ATOM 2019 N N . GLY A 1 261 ? 1.874 -9.995 15.597 1.00 80.06 261 GLY A N 1
ATOM 2020 C CA . GLY A 1 261 ? 3.121 -9.411 16.106 1.00 80.06 261 GLY A CA 1
ATOM 2021 C C . GLY A 1 261 ? 3.527 -8.110 15.398 1.00 80.06 261 GLY A C 1
ATOM 2022 O O . GLY A 1 261 ? 4.719 -7.852 15.199 1.00 80.06 261 GLY A O 1
ATOM 2023 N N . ALA A 1 262 ? 2.545 -7.304 14.983 1.00 77.62 262 ALA A N 1
ATOM 2024 C CA . ALA A 1 262 ? 2.754 -6.012 14.332 1.00 77.62 262 ALA A CA 1
ATOM 2025 C C . ALA A 1 262 ? 3.277 -4.952 15.318 1.00 77.62 262 ALA A C 1
ATOM 2027 O O . ALA A 1 262 ? 3.431 -5.209 16.508 1.00 77.62 262 ALA A O 1
ATOM 2028 N N . TRP A 1 263 ? 3.556 -3.733 14.842 1.00 85.75 263 TRP A N 1
ATOM 2029 C CA . TRP A 1 263 ? 4.173 -2.684 15.667 1.00 85.75 263 TRP A CA 1
ATOM 2030 C C . TRP A 1 263 ? 3.464 -2.439 17.001 1.00 85.75 263 TRP A C 1
ATOM 2032 O O . TRP A 1 263 ? 4.137 -2.269 18.012 1.00 85.75 263 TRP A O 1
ATOM 2042 N N . ILE A 1 264 ? 2.128 -2.472 17.033 1.00 93.44 264 ILE A N 1
ATOM 2043 C CA . ILE A 1 264 ? 1.388 -2.259 18.281 1.00 93.44 264 ILE A CA 1
ATOM 2044 C C . ILE A 1 264 ? 1.655 -3.352 19.329 1.00 93.44 264 ILE A C 1
ATOM 2046 O O . ILE A 1 264 ? 1.646 -3.053 20.517 1.00 93.44 264 ILE A O 1
ATOM 2050 N N . ALA A 1 265 ? 1.986 -4.579 18.906 1.00 92.69 265 ALA A N 1
ATOM 2051 C CA . ALA A 1 265 ? 2.341 -5.692 19.789 1.00 92.69 265 ALA A CA 1
ATOM 2052 C C . ALA A 1 265 ? 3.697 -5.491 20.492 1.00 92.69 265 ALA A C 1
ATOM 2054 O O . ALA A 1 265 ? 3.986 -6.148 21.490 1.00 92.69 265 ALA A O 1
ATOM 2055 N N . LEU A 1 266 ? 4.535 -4.587 19.970 1.00 93.31 266 LEU A N 1
ATOM 2056 C CA . LEU A 1 266 ? 5.816 -4.199 20.567 1.00 93.31 266 LEU A CA 1
ATOM 2057 C C . LEU A 1 266 ? 5.664 -3.055 21.581 1.00 93.31 266 LEU A C 1
ATOM 2059 O O . LEU A 1 266 ? 6.637 -2.699 22.243 1.00 93.31 266 LEU A O 1
ATOM 2063 N N . CYS A 1 267 ? 4.465 -2.480 21.695 1.00 96.00 267 CYS A N 1
ATOM 2064 C CA . CYS A 1 267 ? 4.135 -1.416 22.631 1.00 96.00 267 CYS A CA 1
ATOM 2065 C C . CYS A 1 267 ? 3.397 -2.007 23.830 1.00 96.00 267 CYS A C 1
ATOM 2067 O O . CYS A 1 267 ? 2.375 -2.670 23.681 1.00 96.00 267 CYS A O 1
ATOM 2069 N N . SER A 1 268 ? 3.880 -1.733 25.036 1.00 96.69 268 SER A N 1
ATOM 2070 C CA . SER A 1 268 ? 3.210 -2.161 26.266 1.00 96.69 268 SER A CA 1
ATOM 2071 C C . SER A 1 268 ? 3.681 -1.315 27.452 1.00 96.69 268 SER A C 1
ATOM 2073 O O . SER A 1 268 ? 4.635 -0.547 27.311 1.00 96.69 268 SER A O 1
ATOM 2075 N N . PRO A 1 269 ? 3.092 -1.463 28.653 1.00 97.25 269 PRO A N 1
ATOM 2076 C CA . PRO A 1 269 ? 3.593 -0.783 29.848 1.00 97.25 269 PRO A CA 1
ATOM 2077 C C . PRO A 1 269 ? 5.069 -1.059 30.183 1.00 97.25 269 PRO A C 1
ATOM 2079 O O . PRO A 1 269 ? 5.686 -0.246 30.864 1.00 97.25 269 PRO A O 1
ATOM 2082 N N . ILE A 1 270 ? 5.640 -2.172 29.707 1.00 94.56 270 ILE A N 1
ATOM 2083 C CA . ILE A 1 270 ? 7.062 -2.515 29.894 1.00 94.56 270 ILE A CA 1
ATOM 2084 C C . ILE A 1 270 ? 7.948 -2.134 28.696 1.00 94.56 270 ILE A C 1
ATOM 2086 O O . ILE A 1 270 ? 9.162 -2.272 28.786 1.00 94.56 270 ILE A O 1
ATOM 2090 N N . ALA A 1 271 ? 7.345 -1.677 27.595 1.00 94.69 271 ALA A N 1
ATOM 2091 C CA . ALA A 1 271 ? 8.020 -1.188 26.393 1.00 94.69 271 ALA A CA 1
ATOM 2092 C C . ALA A 1 271 ? 7.333 0.104 25.890 1.00 94.69 271 ALA A C 1
ATOM 2094 O O . ALA A 1 271 ? 6.643 0.090 24.861 1.00 94.69 271 ALA A O 1
ATOM 2095 N N . PRO A 1 272 ? 7.407 1.210 26.659 1.00 96.19 272 PRO A N 1
ATOM 2096 C CA . PRO A 1 272 ? 6.715 2.458 26.336 1.00 96.19 272 PRO A CA 1
ATOM 2097 C C . PRO A 1 272 ? 7.435 3.305 25.276 1.00 96.19 272 PRO A C 1
ATOM 2099 O O . PRO A 1 272 ? 6.874 4.292 24.799 1.00 96.19 272 PRO A O 1
ATOM 2102 N N . GLU A 1 273 ? 8.670 2.957 24.913 1.00 95.81 273 GLU A N 1
ATOM 2103 C CA . GLU A 1 273 ? 9.580 3.796 24.132 1.00 95.81 273 GLU A CA 1
ATOM 2104 C C . GLU A 1 273 ? 9.009 4.213 22.768 1.00 95.81 273 GLU A C 1
ATOM 2106 O O . GLU A 1 273 ? 9.123 5.394 22.440 1.00 95.81 273 GLU A O 1
ATOM 2111 N N . PRO A 1 274 ? 8.339 3.340 21.986 1.00 95.69 274 PRO A N 1
ATOM 2112 C CA . PRO A 1 274 ? 7.702 3.756 20.737 1.00 95.69 274 PRO A CA 1
ATOM 2113 C C . PRO A 1 274 ? 6.635 4.838 20.908 1.00 95.69 274 PRO A C 1
ATOM 2115 O O . PRO A 1 274 ? 6.580 5.799 20.142 1.00 95.69 274 PRO A O 1
ATOM 2118 N N . VAL A 1 275 ? 5.779 4.684 21.923 1.00 97.06 275 VAL A N 1
ATOM 2119 C CA . VAL A 1 275 ? 4.676 5.614 22.200 1.00 97.06 275 VAL A CA 1
ATOM 2120 C C . VAL A 1 275 ? 5.230 6.931 22.740 1.00 97.06 275 VAL A C 1
ATOM 2122 O O . VAL A 1 275 ? 4.768 8.003 22.349 1.00 97.06 275 VAL A O 1
ATOM 2125 N N . GLN A 1 276 ? 6.263 6.860 23.583 1.00 97.56 276 GLN A N 1
ATOM 2126 C CA . GLN A 1 276 ? 6.977 8.037 24.063 1.00 97.56 276 GLN A CA 1
ATOM 2127 C C . GLN A 1 276 ? 7.689 8.775 22.921 1.00 97.56 276 GLN A C 1
ATOM 2129 O O . GLN A 1 276 ? 7.620 9.998 22.870 1.00 97.56 276 GLN A O 1
ATOM 2134 N N . ALA A 1 277 ? 8.306 8.071 21.968 1.00 96.25 277 ALA A N 1
ATOM 2135 C CA . ALA A 1 277 ? 8.963 8.698 20.821 1.00 96.25 277 ALA A CA 1
ATOM 2136 C C . ALA A 1 277 ? 7.980 9.509 19.960 1.00 96.25 277 ALA A C 1
ATOM 2138 O O . ALA A 1 277 ? 8.312 10.613 19.528 1.00 96.25 277 ALA A O 1
ATOM 2139 N N . ILE A 1 278 ? 6.755 9.005 19.760 1.00 96.75 278 ILE A N 1
ATOM 2140 C CA . ILE A 1 278 ? 5.677 9.755 19.093 1.00 96.75 278 ILE A CA 1
ATOM 2141 C C . ILE A 1 278 ? 5.335 11.016 19.890 1.00 96.75 278 ILE A C 1
ATOM 2143 O O . ILE A 1 278 ? 5.283 12.102 19.316 1.00 96.75 278 ILE A O 1
ATOM 2147 N N . ALA A 1 279 ? 5.114 10.884 21.202 1.00 97.19 279 ALA A N 1
ATOM 2148 C CA . ALA A 1 279 ? 4.770 12.010 22.066 1.00 97.19 279 ALA A CA 1
ATOM 2149 C C . ALA A 1 279 ? 5.849 13.105 22.033 1.00 97.19 279 ALA A C 1
ATOM 2151 O O . ALA A 1 279 ? 5.531 14.253 21.733 1.00 97.19 279 ALA A O 1
ATOM 2152 N N . THR A 1 280 ? 7.117 12.731 22.221 1.00 96.62 280 THR A N 1
ATOM 2153 C CA . THR A 1 280 ? 8.275 13.639 22.192 1.00 96.62 280 THR A CA 1
ATOM 2154 C C . THR A 1 280 ? 8.435 14.333 20.836 1.00 96.62 280 THR A C 1
ATOM 2156 O O . THR A 1 280 ? 8.735 15.525 20.782 1.00 96.62 280 THR A O 1
ATOM 2159 N N . ALA A 1 281 ? 8.207 13.622 19.727 1.00 94.06 281 ALA A N 1
ATOM 2160 C CA . ALA A 1 281 ? 8.268 14.202 18.383 1.00 94.06 281 ALA A CA 1
ATOM 2161 C C . ALA A 1 281 ? 7.157 15.238 18.126 1.00 94.06 281 ALA A C 1
ATOM 2163 O O . ALA A 1 281 ? 7.325 16.171 17.328 1.00 94.06 281 ALA A O 1
ATOM 2164 N N . VAL A 1 282 ? 6.015 15.097 18.802 1.00 96.38 282 VAL A N 1
ATOM 2165 C CA . VAL A 1 282 ? 4.949 16.099 18.764 1.00 96.38 282 VAL A CA 1
ATOM 2166 C C . VAL A 1 282 ? 5.287 17.292 19.650 1.00 96.38 282 VAL A C 1
ATOM 2168 O O . VAL A 1 282 ? 5.265 18.426 19.169 1.00 96.38 282 VAL A O 1
ATOM 2171 N N . ASP A 1 283 ? 5.633 17.032 20.905 1.00 96.31 283 ASP A N 1
ATOM 2172 C CA . ASP A 1 283 ? 6.049 18.025 21.888 1.00 96.31 283 ASP A CA 1
ATOM 2173 C C . ASP A 1 283 ? 6.997 17.368 22.909 1.00 96.31 283 ASP A C 1
ATOM 2175 O O . ASP A 1 283 ? 6.603 16.402 23.574 1.00 96.31 283 ASP A O 1
ATOM 2179 N N . PRO A 1 284 ? 8.230 17.882 23.077 1.00 95.44 284 PRO A N 1
ATOM 2180 C CA . PRO A 1 284 ? 9.215 17.287 23.975 1.00 95.44 284 PRO A CA 1
ATOM 2181 C C . PRO A 1 284 ? 8.795 17.285 25.451 1.00 95.44 284 PRO A C 1
ATOM 2183 O O . PRO A 1 284 ? 9.410 16.576 26.240 1.00 95.44 284 PRO A O 1
ATOM 2186 N N . HIS A 1 285 ? 7.761 18.028 25.852 1.00 94.75 285 HIS A N 1
ATOM 2187 C CA . HIS A 1 285 ? 7.269 18.026 27.232 1.00 94.75 285 HIS A CA 1
ATOM 2188 C C . HIS A 1 285 ? 6.184 16.975 27.493 1.00 94.75 285 HIS A C 1
ATOM 2190 O O . HIS A 1 285 ? 5.757 16.825 28.637 1.00 94.75 285 HIS A O 1
ATOM 2196 N N . ILE A 1 286 ? 5.700 16.246 26.481 1.00 96.38 286 ILE A N 1
ATOM 2197 C CA . ILE A 1 286 ? 4.652 15.242 26.697 1.00 96.38 286 ILE A CA 1
ATOM 2198 C C . ILE A 1 286 ? 5.268 13.920 27.155 1.00 96.38 286 ILE A C 1
ATOM 2200 O O . ILE A 1 286 ? 6.050 13.288 26.447 1.00 96.38 286 ILE A O 1
ATOM 2204 N N . VAL A 1 287 ? 4.828 13.453 28.320 1.00 96.19 287 VAL A N 1
ATOM 2205 C CA . VAL A 1 287 ? 5.166 12.147 28.887 1.00 96.19 287 VAL A CA 1
ATOM 2206 C C . VAL A 1 287 ? 4.016 11.173 28.640 1.00 96.19 287 VAL A C 1
ATOM 2208 O O . VAL A 1 287 ? 2.871 11.442 29.009 1.00 96.19 287 VAL A O 1
ATOM 2211 N N . ALA A 1 288 ? 4.324 10.017 28.054 1.00 96.50 288 ALA A N 1
ATOM 2212 C CA . ALA A 1 288 ? 3.396 8.911 27.859 1.00 96.50 288 ALA A CA 1
ATOM 2213 C C . ALA A 1 288 ? 3.504 7.912 29.023 1.00 96.50 288 ALA A C 1
ATOM 2215 O O . ALA A 1 288 ? 4.477 7.169 29.146 1.00 96.50 288 ALA A O 1
ATOM 2216 N N . LYS A 1 289 ? 2.483 7.862 29.883 1.00 96.31 289 LYS A N 1
ATOM 2217 C CA . LYS A 1 289 ? 2.396 6.900 30.994 1.00 96.31 289 LYS A CA 1
ATOM 2218 C C . LYS A 1 289 ? 1.473 5.750 30.623 1.00 96.31 289 LYS A C 1
ATOM 2220 O O . LYS A 1 289 ? 0.255 5.935 30.567 1.00 96.31 289 LYS A O 1
ATOM 2225 N N . LEU A 1 290 ? 2.046 4.573 30.389 1.00 97.69 290 LEU A N 1
ATOM 2226 C CA . LEU A 1 290 ? 1.302 3.371 30.015 1.00 97.69 290 LEU A CA 1
ATOM 2227 C C . LEU A 1 290 ? 0.947 2.531 31.249 1.00 97.69 290 LEU A C 1
ATOM 2229 O O . LEU A 1 290 ? 1.747 2.369 32.166 1.00 97.69 290 LEU A O 1
ATOM 2233 N N . SER A 1 291 ? -0.262 1.977 31.262 1.00 97.38 291 SER A N 1
ATOM 2234 C CA . SER A 1 291 ? -0.742 1.048 32.292 1.00 97.38 291 SER A CA 1
ATOM 2235 C C . SER A 1 291 ? -1.655 -0.011 31.684 1.00 97.38 291 SER A C 1
ATOM 2237 O O . SER A 1 291 ? -2.375 0.296 30.735 1.00 97.38 291 SER A O 1
ATOM 2239 N N . GLY A 1 292 ? -1.675 -1.216 32.252 1.00 97.06 292 GLY A N 1
ATOM 2240 C CA . GLY A 1 292 ? -2.505 -2.327 31.784 1.00 97.06 292 GLY A CA 1
ATOM 2241 C C . GLY A 1 292 ? -1.696 -3.607 31.603 1.00 97.06 292 GLY A C 1
ATOM 2242 O O . GLY A 1 292 ? -0.749 -3.859 32.346 1.00 97.06 292 GLY A O 1
ATOM 2243 N N . THR A 1 293 ? -2.087 -4.405 30.619 1.00 96.69 293 THR A N 1
ATOM 2244 C CA . THR A 1 293 ? -1.447 -5.664 30.227 1.00 96.69 293 THR A CA 1
ATOM 2245 C C . THR A 1 293 ? -0.592 -5.478 28.968 1.00 96.69 293 THR A C 1
ATOM 2247 O O . THR A 1 293 ? -0.450 -4.369 28.455 1.00 96.69 293 THR A O 1
ATOM 2250 N N . ALA A 1 294 ? -0.006 -6.566 28.461 1.00 93.19 294 ALA A N 1
ATOM 2251 C CA . ALA A 1 294 ? 0.787 -6.537 27.234 1.00 93.19 294 ALA A CA 1
ATOM 2252 C C . ALA A 1 294 ? -0.040 -6.188 25.981 1.00 93.19 294 ALA A C 1
ATOM 2254 O O . ALA A 1 294 ? 0.485 -5.551 25.077 1.00 93.19 294 ALA A O 1
ATOM 2255 N N . THR A 1 295 ? -1.318 -6.571 25.934 1.00 95.00 295 THR A N 1
ATOM 2256 C CA . THR A 1 295 ? -2.182 -6.448 24.740 1.00 95.00 295 THR A CA 1
ATOM 2257 C C . THR A 1 295 ? -3.404 -5.557 24.958 1.00 95.00 295 THR A C 1
ATOM 2259 O O . THR A 1 295 ? -4.124 -5.234 24.019 1.00 95.00 295 THR A O 1
ATOM 2262 N N . GLU A 1 296 ? -3.671 -5.181 26.206 1.00 97.69 296 GLU A N 1
ATOM 2263 C CA . GLU A 1 296 ? -4.728 -4.247 26.578 1.00 97.69 296 GLU A CA 1
ATOM 2264 C C . GLU A 1 296 ? -4.150 -3.216 27.537 1.00 97.69 296 GLU A C 1
ATOM 2266 O O . GLU A 1 296 ? -3.874 -3.516 28.702 1.00 97.69 296 GLU A O 1
ATOM 2271 N N . TRP A 1 297 ? -3.930 -2.002 27.050 1.00 98.25 297 TRP A N 1
ATOM 2272 C CA . TRP A 1 297 ? -3.260 -0.962 27.815 1.00 98.25 297 TRP A CA 1
ATOM 2273 C C . TRP A 1 297 ? -3.783 0.420 27.462 1.00 98.25 297 TRP A C 1
ATOM 2275 O O . TRP A 1 297 ? -4.404 0.658 26.433 1.00 98.25 297 TRP A O 1
ATOM 2285 N N . THR A 1 298 ? -3.550 1.361 28.368 1.00 98.19 298 THR A N 1
ATOM 2286 C CA . THR A 1 298 ? -3.886 2.769 28.174 1.00 98.19 298 THR A CA 1
ATOM 2287 C C . THR A 1 298 ? -2.638 3.607 28.365 1.00 98.19 298 THR A C 1
AT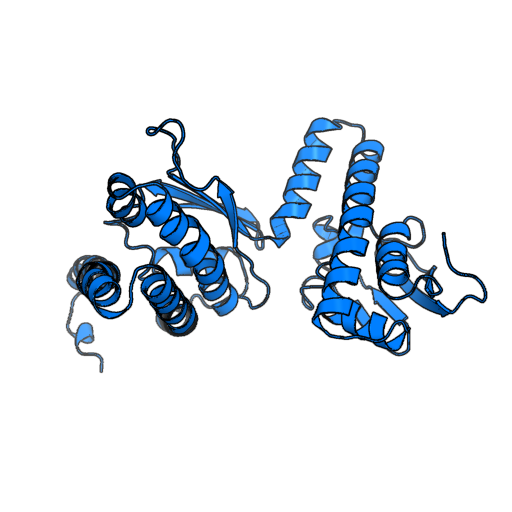OM 2289 O O . THR A 1 298 ? -2.010 3.522 29.421 1.00 98.19 298 THR A O 1
ATOM 2292 N N . ALA A 1 299 ? -2.298 4.424 27.371 1.00 97.88 299 ALA A N 1
ATOM 2293 C CA . ALA A 1 299 ? -1.349 5.516 27.525 1.00 97.88 299 ALA A CA 1
ATOM 2294 C C . ALA A 1 299 ? -2.104 6.783 27.931 1.00 97.88 299 ALA A C 1
ATOM 2296 O O . ALA A 1 299 ? -3.072 7.175 27.279 1.00 97.88 299 ALA A O 1
ATOM 2297 N N . ARG A 1 300 ? -1.653 7.424 29.008 1.00 97.44 300 ARG A N 1
ATOM 2298 C CA . ARG A 1 300 ? -2.058 8.781 29.385 1.00 97.44 300 ARG A CA 1
ATOM 2299 C C . ARG A 1 300 ? -0.949 9.745 29.004 1.00 97.44 300 ARG A C 1
ATOM 2301 O O . ARG A 1 300 ? 0.203 9.505 29.367 1.00 97.44 300 ARG A O 1
ATOM 2308 N N . PHE A 1 301 ? -1.306 10.808 28.296 1.00 97.00 301 PHE A N 1
ATOM 2309 C CA . PHE A 1 301 ? -0.372 11.840 27.871 1.00 97.00 301 PHE A CA 1
ATOM 2310 C C . PHE A 1 301 ? -0.472 13.034 28.815 1.00 97.00 301 PHE A C 1
ATOM 2312 O O . PHE A 1 301 ? -1.529 13.650 28.947 1.00 97.00 301 PHE A O 1
ATOM 2319 N N . GLU A 1 302 ? 0.62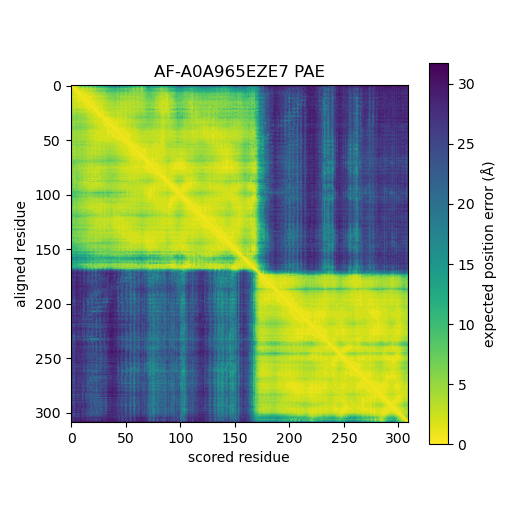4 13.339 29.500 1.00 92.69 302 GLU A N 1
ATOM 2320 C CA . GLU A 1 302 ? 0.703 14.414 30.488 1.00 92.69 302 GLU A CA 1
ATOM 2321 C C . GLU A 1 302 ? 1.820 15.382 30.110 1.00 92.69 302 GLU A C 1
ATOM 2323 O O . GLU A 1 302 ? 2.875 14.962 29.645 1.00 92.69 302 GLU A O 1
ATOM 2328 N N . HIS A 1 303 ? 1.604 16.676 30.329 1.00 91.75 303 HIS A N 1
ATOM 2329 C CA . HIS A 1 303 ? 2.637 17.680 30.103 1.00 91.75 303 HIS A CA 1
ATOM 2330 C C . HIS A 1 303 ? 3.542 17.772 31.339 1.00 91.75 303 HIS A C 1
ATOM 2332 O O . HIS A 1 303 ? 3.067 18.050 32.443 1.00 91.75 303 HIS A O 1
ATOM 2338 N N . ALA A 1 304 ? 4.838 17.534 31.164 1.00 88.31 304 ALA A N 1
ATOM 2339 C CA . ALA A 1 304 ? 5.857 17.723 32.188 1.00 88.31 304 ALA A CA 1
ATOM 2340 C C . ALA A 1 304 ? 6.313 19.188 32.259 1.00 88.31 304 ALA A C 1
ATOM 2342 O O . ALA A 1 304 ? 6.119 19.963 31.322 1.00 88.31 304 ALA A O 1
ATOM 2343 N N . ALA A 1 305 ? 6.899 19.571 33.397 1.00 80.12 305 ALA A N 1
ATOM 2344 C CA . ALA A 1 305 ? 7.462 20.908 33.589 1.00 80.12 305 ALA A CA 1
ATOM 2345 C C . ALA A 1 305 ? 8.762 21.109 32.792 1.00 80.12 305 ALA A C 1
ATOM 2347 O O . ALA A 1 305 ? 8.993 22.198 32.277 1.00 80.12 305 ALA A O 1
ATOM 2348 N N . ASP A 1 306 ? 9.556 20.045 32.657 1.00 82.06 306 ASP A N 1
ATOM 2349 C CA . ASP A 1 306 ? 10.819 20.036 31.925 1.00 82.06 306 ASP A CA 1
ATOM 2350 C C . ASP A 1 306 ? 10.698 19.174 30.654 1.00 82.06 306 ASP A C 1
ATOM 2352 O O . ASP A 1 306 ? 9.985 18.162 30.670 1.00 82.06 306 ASP A O 1
ATOM 2356 N N . PRO A 1 307 ? 11.376 19.545 29.553 1.00 75.12 307 PRO A N 1
ATOM 2357 C CA . PRO A 1 307 ? 11.385 18.751 28.332 1.00 75.12 307 PRO A CA 1
ATOM 2358 C C . PRO A 1 307 ? 12.160 17.443 28.526 1.00 75.12 307 PRO A C 1
ATOM 2360 O O . PRO A 1 307 ? 13.189 17.398 29.202 1.00 75.12 307 PRO A O 1
ATOM 2363 N N . LEU A 1 308 ? 11.688 16.382 27.876 1.00 77.81 308 LEU A N 1
ATOM 2364 C CA . LEU A 1 308 ? 12.399 15.116 27.757 1.00 77.81 308 LEU A CA 1
ATOM 2365 C C . LEU A 1 308 ? 13.561 15.290 26.768 1.00 77.81 308 LEU A C 1
ATOM 2367 O O . LEU A 1 308 ? 13.349 15.693 25.622 1.00 77.81 308 LEU A O 1
ATOM 2371 N N . THR A 1 309 ? 14.779 15.018 27.237 1.00 57.44 309 THR A N 1
ATOM 2372 C CA . THR A 1 309 ? 16.016 15.000 26.434 1.00 57.44 309 THR A CA 1
ATOM 2373 C C . THR A 1 309 ? 16.135 13.745 25.592 1.00 57.44 309 THR A C 1
ATOM 2375 O O . THR A 1 309 ? 15.875 12.660 26.163 1.00 57.44 309 THR A O 1
#

Solvent-accessible surface area (backbone atoms only — not comparable to full-atom values): 16291 Å² total; per-residue (Å²): 133,65,87,68,74,82,54,50,72,71,54,46,67,61,46,51,57,56,60,24,41,46,54,55,49,49,49,71,70,42,49,64,55,37,29,74,76,61,34,62,72,51,34,50,50,51,50,36,52,53,46,36,63,44,35,35,56,56,50,48,52,49,26,62,76,68,72,54,75,57,70,38,37,64,37,43,53,57,44,48,70,71,29,51,91,37,23,72,94,51,26,42,80,44,78,46,76,79,51,65,77,27,40,36,41,32,20,73,39,50,45,73,54,64,67,29,50,86,73,33,70,71,46,37,43,46,51,65,47,68,28,42,45,60,30,48,24,30,41,35,30,46,52,22,83,72,49,38,50,40,75,79,41,57,63,81,54,81,59,85,80,52,73,54,48,29,29,33,36,33,51,83,34,57,60,37,50,50,48,52,56,37,35,68,71,39,57,90,40,60,65,59,24,50,52,53,49,43,54,52,45,26,58,52,35,18,57,51,29,34,52,47,27,62,76,66,71,43,56,69,41,64,72,25,39,53,58,33,51,74,71,29,70,74,45,47,41,68,92,42,31,41,64,49,77,58,95,51,28,42,40,36,42,74,32,64,35,47,80,68,58,30,75,56,47,58,41,27,57,92,36,48,58,37,62,31,28,27,36,35,41,41,26,39,32,37,44,58,50,53,44,73,42,67,56,40,32,35,34,39,57,43,80,49,96,60,68,65,130

pLDDT: mean 82.82, std 11.56, range [44.84, 98.25]

Foldseek 3Di:
DDPCVPDDPVRCVVVLLVVLVVLVVCCVVPLVVVCVPPNDVVSLVVLQCVLLVCQLVVLVVVCVVVVPADAWPVSLVVSLCSHSQDRVVAWAWDKDDPDGHWIKIFTQGHNCLVVCVVVDDVSQCSPFPSRPQSNSLSNNCSRHVQWHKAWPDADPDVVNNDPPNTMIITVLVVLLVLLVVLCVVCPVPPVRSLVVSLVVLLVVLLVQLLVQCVVVVFALDLVSLLVSCVPGPLCPPCQQWPWDRPDQKIWGAAGNCCVSVGNLLSDAQVRPSNVQSSNCSSPQQWDWHWDDDSGTIMTHIDGHPDGHD

Nearest PDB structures (foldseek):
  2bjn-assembly1_A  TM=4.345E-01  e=2.121E+00  Homo sapiens
  2j3w-assembly1_D  TM=3.558E-01  e=9.777E-01  Mus musculus

Mean predicted aligned error: 13.56 Å

Sequence (309 aa):
MSRYAALSRTELARLVPELLLIGQLIDRSGMAWCIQAFGRDEMVRIAIEEWAGSSPIYTRRMQRALSYEGDDVITIFKGLQLDIGAPPQFMDFRFTVHDRWHGEFHLDHCGALLDVEPMGPDYVRGMCHDIEDPTFDATAVATNPKAQVRPIHRPPRLPADRSPHCAWSEMHLLNLSFGIAVRARAGDDAALATSICTRQLTGIAGVAAERIRRALELPASVAGLERVLAVHPLLNPVGYVAADIEGGRLHVRPSPAHDDGAWIALCSPIAPEPVQAIATAVDPHIVAKLSGTATEWTARFEHAADPLT

Secondary structure (DSSP, 8-state):
--GGGGS-HHHHHHHHHHHHHHHHHHHHHHHHHHHHHH-HHHHHHHHHHHHHHHHHHHHHHHHHHTT---SSHHHHHHHHTT-TT--TTTEEEEEEE-SSS-EEEEEEEEHHHHHHGGG-HHHHHIIIIIIHHHHHHHHHHTT-TT--EEEEE-SS-SSTT-SSSEEEEETHHHHHHHHHHHHHHHTT-HHHHHHHHHHHHHHHHHHHHHHHHHHTT--SSHHHHHHHHHH-TTT-STTTS-EEEETTEEEE---HHHHTT-GGGG-BTTB-HHHHHHHHHH-TTEEEEEEE-SSSEEEEEEE-SS---